Protein AF-A0A966VZ12-F1 (afdb_monomer)

Nearest PDB structures (foldseek):
  4jps-assembly1_B  TM=4.447E-01  e=2.639E+00  Homo sapiens
  4waf-assembly1_B  TM=4.448E-01  e=5.191E+00  Homo sapiens
  3vkg-assembly2_A  TM=2.294E-01  e=5.681E+00  Dictyostelium discoideum

Radius of gyration: 27.33 Å; Cα contacts (8 Å, |Δi|>4): 303; chains: 1; bounding box: 59×48×72 Å

Foldseek 3Di:
DALLQQQFPDPVLPVLVVQVVVLVVVLVVLVVLLVVLVVLQVVLPVVFPPLVVLLVVLLVLVVLLVVLVCLLPDPPRDPVSNVVSVVVNVVSVVVNVVSVVVLCVSCVVPVSNSVSSVSSVVSVVVSVVSVVSSVVSSVVSSVSSVLLVVLLVQLLVLLLVVLVVVVVVVDFLLVSLVVLLVVLLVLLLCLLVPCRHPNSVCSSVSSSSNSNSVN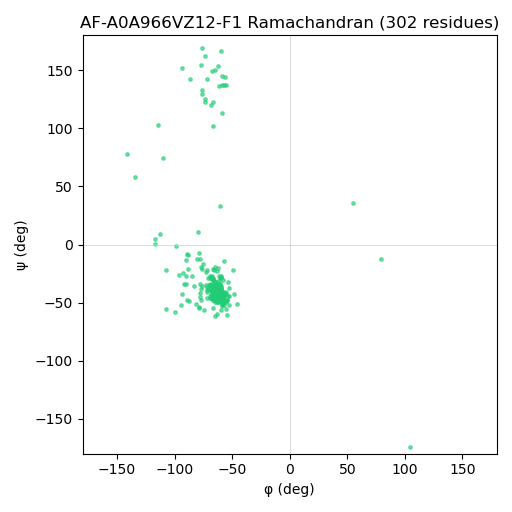NNVSSLVVQQQQPDDPVCSVVRSCCCCPVVVPVVVVVLVVCLQPPQLVVDDDDSSSSSSVSSSVSSSVVSVVCNVCSVVDDGGDDDDDD

Sequence (304 aa):
MTPLRVAPGLADMAEHRTALKPLQDEAKELNKQLDTVMVPFRAATAEVPGLLEVAANRAKIRIAQRGMRNGIENPATPEEKKAELKAQFAASTNKFAELDAALTKLTEAKPDAKKAVIEREKILKLIGDNRAKQEPFDLAIKARGNTVQLWQELGGLGGRIALAALLVVAISRGTLLRLFQVPGLLVIPVTYIWLFRDQPGLFQFGMAAAGFLTVAQFSYFGEYLPKIFPLHLRGTGGSFATNVGGRMIGTSAAFLTANIIAPQLPGNTFEQVALAAAITGTGVYAIGLGLSFLLPEPPAEEKH

Secondary structure (DSSP, 8-state):
--GGG---S-GGGHHHHHHHHHHHHHHHHHHHHHHHHHHHHHHHHHHSTTHHHHHHHHHHHHHHHHHHHHHHH-TTS-HHHHHHHHHHHHHHHHHHHHHHHHHHHHTTT-HHHHHHHHHHHHHHHHHHHHHHHHHHHHHHHHHHHHHHHHHHHHHHHHHHHHHHHHHHTT--HHHHHHHHHHHHHHHHHIIIIIITTT-TTTHHHHHHHHHHHHHHHHHHHHHHHHHHS-GGGHHHHHHHIIIIIIIIIHHHHHHIIIIIIGGGSSS-HHHHHHHHHHHHHHHHHHHHHHHTTSPPPPPPP---

Structure (mmCIF, N/CA/C/O backbone):
data_AF-A0A966VZ12-F1
#
_entry.id   AF-A0A966VZ12-F1
#
loop_
_atom_site.group_PDB
_atom_site.id
_atom_site.type_symbol
_atom_site.label_atom_id
_atom_site.label_alt_id
_atom_site.label_comp_id
_atom_site.label_asym_id
_atom_site.label_entity_id
_atom_site.label_seq_id
_atom_site.pdbx_PDB_ins_code
_atom_site.Cartn_x
_atom_site.Cartn_y
_atom_site.Cartn_z
_atom_site.occupancy
_atom_site.B_iso_or_equiv
_atom_site.auth_seq_id
_atom_site.auth_comp_id
_atom_site.auth_asym_id
_atom_site.auth_atom_id
_atom_site.pdbx_PDB_model_num
ATOM 1 N N . MET A 1 1 ? -1.959 -4.398 -3.198 1.00 34.00 1 MET A N 1
ATOM 2 C CA . MET A 1 1 ? -1.067 -4.333 -2.019 1.00 34.00 1 MET A CA 1
ATOM 3 C C . MET A 1 1 ? 0.138 -3.499 -2.408 1.00 34.00 1 MET A C 1
ATOM 5 O O . MET A 1 1 ? 0.672 -3.732 -3.482 1.00 34.00 1 MET A O 1
ATOM 9 N N . THR A 1 2 ? 0.505 -2.488 -1.622 1.00 30.00 2 THR A N 1
ATOM 10 C CA . THR A 1 2 ? 1.703 -1.681 -1.892 1.00 30.00 2 THR A CA 1
ATOM 11 C C . THR A 1 2 ? 2.970 -2.446 -1.476 1.00 30.00 2 THR A C 1
ATOM 13 O O . THR A 1 2 ? 2.891 -3.278 -0.565 1.00 30.00 2 THR A O 1
ATOM 16 N N . PRO A 1 3 ? 4.137 -2.150 -2.085 1.00 36.84 3 PRO A N 1
ATOM 17 C CA . PRO A 1 3 ? 5.444 -2.718 -1.711 1.00 36.84 3 PRO A CA 1
ATOM 18 C C . PRO A 1 3 ? 5.757 -2.645 -0.204 1.00 36.84 3 PRO A C 1
ATOM 20 O O . PRO A 1 3 ? 6.506 -3.458 0.325 1.00 36.84 3 PRO A O 1
ATOM 23 N N . LEU A 1 4 ? 5.094 -1.731 0.512 1.00 40.09 4 LEU A N 1
ATOM 24 C CA . LEU A 1 4 ? 5.180 -1.491 1.956 1.00 40.09 4 LEU A CA 1
ATOM 25 C C . LEU A 1 4 ? 4.872 -2.695 2.859 1.00 40.09 4 LEU A C 1
ATOM 27 O O . LEU A 1 4 ? 5.133 -2.627 4.058 1.00 40.09 4 LEU A O 1
ATOM 31 N N . ARG A 1 5 ? 4.274 -3.768 2.330 1.00 46.78 5 ARG A N 1
ATOM 32 C CA . ARG A 1 5 ? 3.947 -4.978 3.109 1.00 46.78 5 ARG A CA 1
ATOM 33 C C . ARG A 1 5 ? 4.672 -6.231 2.641 1.00 46.78 5 ARG A C 1
ATOM 35 O O . ARG A 1 5 ? 4.454 -7.288 3.215 1.00 46.78 5 ARG A O 1
ATOM 42 N N . VAL A 1 6 ? 5.514 -6.129 1.618 1.00 51.97 6 VAL A N 1
ATOM 43 C CA . VAL A 1 6 ? 6.249 -7.264 1.057 1.00 51.97 6 VAL A CA 1
ATOM 44 C C . VAL A 1 6 ? 7.717 -7.070 1.415 1.00 51.97 6 VAL A C 1
ATOM 46 O O . VAL A 1 6 ? 8.527 -6.641 0.600 1.00 51.97 6 VAL A O 1
ATOM 49 N N . ALA A 1 7 ? 8.055 -7.318 2.683 1.00 55.09 7 ALA A N 1
ATOM 50 C CA . ALA A 1 7 ? 9.455 -7.447 3.058 1.00 55.09 7 ALA A CA 1
ATOM 51 C C . ALA A 1 7 ? 9.953 -8.804 2.529 1.00 55.09 7 ALA A C 1
ATOM 53 O O . ALA A 1 7 ? 9.324 -9.827 2.831 1.00 55.09 7 ALA A O 1
ATOM 54 N N . PRO A 1 8 ? 11.037 -8.837 1.732 1.00 58.66 8 PRO A N 1
ATOM 55 C CA . PRO A 1 8 ? 11.633 -10.093 1.296 1.00 58.66 8 PRO A CA 1
ATOM 56 C C . PRO A 1 8 ? 12.093 -10.917 2.500 1.00 58.66 8 PRO A C 1
ATOM 58 O O . PRO A 1 8 ? 12.140 -10.417 3.626 1.00 58.66 8 PRO A O 1
ATOM 61 N N . GLY A 1 9 ? 12.403 -12.192 2.260 1.00 56.22 9 GLY A N 1
ATOM 62 C CA . GLY A 1 9 ? 12.751 -13.225 3.243 1.00 56.22 9 GLY A CA 1
ATOM 63 C C . GLY A 1 9 ? 13.986 -12.977 4.118 1.00 56.22 9 GLY A C 1
ATOM 64 O O . GLY A 1 9 ? 14.655 -13.935 4.472 1.00 56.22 9 GLY A O 1
ATOM 65 N N . LEU A 1 10 ? 14.303 -11.736 4.478 1.00 61.16 10 LEU A N 1
ATOM 66 C CA . LEU A 1 10 ? 15.466 -11.375 5.271 1.00 61.16 10 LEU A CA 1
ATOM 67 C C . LEU A 1 10 ? 15.418 -12.032 6.657 1.00 61.16 10 LEU A C 1
ATOM 69 O O . LEU A 1 10 ? 14.370 -12.062 7.318 1.00 61.16 10 LEU A O 1
ATOM 73 N N . ALA A 1 11 ? 16.567 -12.560 7.077 1.00 61.41 11 ALA A N 1
ATOM 74 C CA . ALA A 1 11 ? 16.731 -13.260 8.346 1.00 61.41 11 ALA A CA 1
ATOM 75 C C . ALA A 1 11 ? 16.471 -12.341 9.553 1.00 61.41 11 ALA A C 1
ATOM 77 O O . ALA A 1 11 ? 15.832 -12.763 10.511 1.00 61.41 11 ALA A O 1
ATOM 78 N N . ASP A 1 12 ? 16.860 -11.067 9.465 1.00 66.50 12 ASP A N 1
ATOM 79 C CA . ASP A 1 12 ? 16.636 -10.041 10.496 1.00 66.50 12 ASP A CA 1
ATOM 80 C C . ASP A 1 12 ? 15.148 -9.692 10.698 1.00 66.50 12 ASP A C 1
ATOM 82 O O . ASP A 1 12 ? 14.753 -9.220 11.758 1.00 66.50 12 ASP A O 1
ATOM 86 N N . MET A 1 13 ? 14.290 -9.972 9.712 1.00 73.31 13 MET A N 1
ATOM 87 C CA . MET A 1 13 ? 12.838 -9.764 9.798 1.00 73.31 13 MET A CA 1
ATOM 88 C C . MET A 1 13 ? 12.066 -11.048 10.140 1.00 73.31 13 MET A C 1
ATOM 90 O O . MET A 1 13 ? 10.833 -11.031 10.215 1.00 73.31 13 MET A O 1
ATOM 94 N N . ALA A 1 14 ? 12.742 -12.192 10.294 1.00 71.69 14 ALA A N 1
ATOM 95 C CA . ALA A 1 14 ? 12.090 -13.469 10.592 1.00 71.69 14 ALA A CA 1
ATOM 96 C C . ALA A 1 14 ? 11.429 -13.458 11.979 1.00 71.69 14 ALA A C 1
ATOM 98 O O . ALA A 1 14 ? 10.276 -13.867 12.108 1.00 71.69 14 ALA A O 1
ATOM 99 N N . GLU A 1 15 ? 12.103 -12.910 12.990 1.00 79.44 15 GLU A N 1
ATOM 100 C CA . GLU A 1 15 ? 11.581 -12.818 14.359 1.00 79.44 15 GLU A CA 1
ATOM 101 C C . GLU A 1 15 ? 10.328 -11.939 14.437 1.00 79.44 15 GLU A C 1
ATOM 103 O O . GLU A 1 15 ? 9.309 -12.353 14.993 1.00 79.44 15 GLU A O 1
ATOM 108 N N . HIS A 1 16 ? 10.350 -10.767 13.791 1.00 81.75 16 HIS A N 1
ATOM 109 C CA . HIS A 1 16 ? 9.189 -9.877 13.725 1.00 81.75 16 HIS A CA 1
ATOM 110 C C . HIS A 1 16 ? 7.988 -10.540 13.034 1.00 81.75 16 HIS A C 1
ATOM 112 O O . HIS A 1 16 ? 6.852 -10.396 13.489 1.00 81.75 16 HIS A O 1
ATOM 118 N N . ARG A 1 17 ? 8.218 -11.308 11.960 1.00 76.75 17 ARG A N 1
ATOM 119 C CA . ARG A 1 17 ? 7.157 -12.047 11.253 1.00 76.75 17 ARG A CA 1
ATOM 120 C C . ARG A 1 17 ? 6.577 -13.178 12.100 1.00 76.75 17 ARG A C 1
ATOM 122 O O . ARG A 1 17 ? 5.356 -13.325 12.151 1.00 76.75 17 ARG A O 1
ATOM 129 N N . THR A 1 18 ? 7.430 -13.933 12.788 1.00 81.19 18 THR A N 1
ATOM 130 C CA . THR A 1 18 ? 7.009 -15.002 13.703 1.00 81.19 18 THR A CA 1
ATOM 131 C C . THR A 1 18 ? 6.188 -14.445 14.863 1.00 81.19 18 THR A C 1
ATOM 133 O O . THR A 1 18 ? 5.147 -15.009 15.191 1.00 81.19 18 THR A O 1
ATOM 136 N N . ALA A 1 19 ? 6.584 -13.299 15.425 1.00 85.50 19 ALA A N 1
ATOM 137 C CA . ALA A 1 19 ? 5.838 -12.629 16.489 1.00 85.50 19 ALA A CA 1
ATOM 138 C C . ALA A 1 19 ? 4.494 -12.041 16.012 1.00 85.50 19 ALA A C 1
ATOM 140 O O . ALA A 1 19 ? 3.510 -12.051 16.753 1.00 85.50 19 ALA A O 1
ATOM 141 N N . LEU A 1 20 ? 4.416 -11.566 14.763 1.00 86.06 20 LEU A N 1
ATOM 142 C CA . LEU A 1 20 ? 3.180 -11.029 14.180 1.00 86.06 20 LEU A CA 1
ATOM 143 C C . LEU A 1 20 ? 2.138 -12.093 13.871 1.00 86.06 20 LEU A C 1
ATOM 145 O O . LEU A 1 20 ? 0.944 -11.830 14.008 1.00 86.06 20 LEU A O 1
ATOM 149 N N . LYS A 1 21 ? 2.564 -13.273 13.420 1.00 85.12 21 LYS A N 1
ATOM 150 C CA . LYS A 1 21 ? 1.661 -14.315 12.929 1.00 85.12 21 LYS A CA 1
ATOM 151 C C . LYS A 1 21 ? 0.527 -14.678 13.910 1.00 85.12 21 LYS A C 1
ATOM 153 O O . LYS A 1 21 ? -0.629 -14.584 13.490 1.00 85.12 21 LYS A O 1
ATOM 158 N N . PRO A 1 22 ? 0.785 -15.008 15.193 1.00 91.38 22 PRO A N 1
ATOM 159 C CA . PRO A 1 22 ? -0.288 -15.315 16.139 1.00 91.38 22 PRO A CA 1
ATOM 160 C C . PRO A 1 22 ? -1.202 -14.110 16.398 1.00 91.38 22 PRO A C 1
ATOM 162 O O . PRO A 1 22 ? -2.413 -14.278 16.513 1.00 91.38 22 PRO A O 1
ATOM 165 N N . LEU A 1 23 ? -0.660 -12.887 16.414 1.00 91.94 23 LEU A N 1
ATOM 166 C CA . LEU A 1 23 ? -1.452 -11.668 16.597 1.00 91.94 23 LEU A CA 1
ATOM 167 C C . LEU A 1 23 ? -2.373 -11.396 15.401 1.00 91.94 23 LEU A C 1
ATOM 169 O O . LEU A 1 23 ? -3.501 -10.943 15.586 1.00 91.94 23 LEU A O 1
ATOM 173 N N . GLN A 1 24 ? -1.918 -11.678 14.179 1.00 87.88 24 GLN A N 1
ATOM 174 C CA . GLN A 1 24 ? -2.732 -11.559 12.968 1.00 87.88 24 GLN A CA 1
ATOM 175 C C . GLN A 1 24 ? -3.848 -12.604 12.925 1.00 87.88 24 GLN A C 1
ATOM 177 O O . GLN A 1 24 ? -4.955 -12.296 12.483 1.00 87.88 24 GLN A O 1
ATOM 182 N N . ASP A 1 25 ? -3.576 -13.827 13.377 1.00 89.94 25 ASP A N 1
ATOM 183 C CA . ASP A 1 25 ? -4.587 -14.881 13.442 1.00 89.94 25 ASP A CA 1
ATOM 184 C C . ASP A 1 25 ? -5.617 -14.593 14.553 1.00 89.94 25 ASP A C 1
ATOM 186 O O . ASP A 1 25 ? -6.817 -14.712 14.305 1.00 89.94 25 ASP A O 1
ATOM 190 N N . GLU A 1 26 ? -5.186 -14.065 15.706 1.00 93.31 26 GLU A N 1
ATOM 191 C CA . GLU A 1 26 ? -6.084 -13.513 16.734 1.00 93.31 26 GLU A CA 1
ATOM 192 C C . GLU A 1 26 ? -6.948 -12.374 16.162 1.00 93.31 26 GLU A C 1
ATOM 194 O O . GLU A 1 26 ? -8.161 -12.362 16.353 1.00 93.31 26 GLU A O 1
ATOM 199 N N . ALA A 1 27 ? -6.368 -11.447 15.390 1.00 92.00 27 ALA A N 1
ATOM 200 C CA . ALA A 1 27 ? -7.128 -10.367 14.758 1.00 92.00 27 ALA A CA 1
ATOM 201 C C . ALA A 1 27 ? -8.189 -10.888 13.778 1.00 92.00 27 ALA A C 1
ATOM 203 O O . ALA A 1 27 ? -9.291 -10.341 13.716 1.00 92.00 27 ALA A O 1
ATOM 204 N N . LYS A 1 28 ? -7.887 -11.935 12.999 1.00 92.75 28 LYS A N 1
ATOM 205 C CA . LYS A 1 28 ? -8.871 -12.569 12.106 1.00 92.75 28 LYS A CA 1
ATOM 206 C C . LYS A 1 28 ? -10.029 -13.163 12.895 1.00 92.75 28 LYS A C 1
ATOM 208 O O . LYS A 1 28 ? -11.176 -12.981 12.501 1.00 92.75 28 LYS A O 1
ATOM 213 N N . GLU A 1 29 ? -9.735 -13.836 14.000 1.00 95.69 29 GLU A N 1
ATOM 214 C CA . GLU A 1 29 ? -10.765 -14.423 14.851 1.00 95.69 29 GLU A CA 1
ATOM 215 C C . GLU A 1 29 ? -11.624 -13.347 15.527 1.00 95.69 29 GLU A C 1
ATOM 217 O O . GLU A 1 29 ? -12.850 -13.407 15.477 1.00 95.69 29 GLU A O 1
ATOM 222 N N . LEU A 1 30 ? -11.005 -12.283 16.042 1.00 95.56 30 LEU A N 1
ATOM 223 C CA . LEU A 1 30 ? -11.724 -11.136 16.597 1.00 95.56 30 LEU A CA 1
ATOM 224 C C . LEU A 1 30 ? -12.622 -10.441 15.561 1.00 95.56 30 LEU A C 1
ATOM 226 O O . LEU A 1 30 ? -13.703 -9.977 15.916 1.00 95.56 30 LEU A O 1
ATOM 230 N N . ASN A 1 31 ? -12.219 -10.384 14.287 1.00 94.62 31 ASN A N 1
ATOM 231 C CA . ASN A 1 31 ? -13.076 -9.858 13.219 1.00 94.62 31 ASN A CA 1
ATOM 232 C C . ASN A 1 31 ? -14.297 -10.758 12.962 1.00 94.62 31 ASN A C 1
ATOM 234 O O . ASN A 1 31 ? -15.401 -10.241 12.838 1.00 94.62 31 ASN A O 1
ATOM 238 N N . LYS A 1 32 ? -14.148 -12.090 12.976 1.00 96.25 32 LYS A N 1
ATOM 239 C CA . LYS A 1 32 ? -15.301 -13.009 12.880 1.00 96.25 32 LYS A CA 1
ATOM 240 C C . LYS A 1 32 ? -16.253 -12.873 14.071 1.00 96.25 32 LYS A C 1
ATOM 242 O O . LYS A 1 32 ? -17.476 -12.904 13.917 1.00 96.25 32 LYS A O 1
ATOM 247 N N . GLN A 1 33 ? -15.697 -12.699 15.269 1.00 96.12 33 GLN A N 1
ATOM 248 C CA . GLN A 1 33 ? -16.488 -12.420 16.467 1.00 96.12 33 GLN A CA 1
ATOM 249 C C . GLN A 1 33 ? -17.214 -11.080 16.339 1.00 96.12 33 GLN A C 1
ATOM 251 O O . GLN A 1 33 ? -18.386 -10.990 16.702 1.00 96.12 33 GLN A O 1
ATOM 256 N N . LEU A 1 34 ? -16.555 -10.061 15.773 1.00 96.50 34 LEU A N 1
ATOM 257 C CA . LEU A 1 34 ? -17.171 -8.766 15.497 1.00 96.50 34 LEU A CA 1
ATOM 258 C C . LEU A 1 34 ? -18.362 -8.919 14.547 1.00 96.50 34 LEU A C 1
ATOM 260 O O . LEU A 1 34 ? -19.433 -8.405 14.852 1.00 96.50 34 LEU A O 1
ATOM 264 N N . ASP A 1 35 ? -18.208 -9.652 13.446 1.00 95.44 35 ASP A N 1
ATOM 265 C CA . ASP A 1 35 ? -19.296 -9.892 12.492 1.00 95.44 35 ASP A CA 1
ATOM 266 C C . ASP A 1 35 ? -20.505 -10.555 13.168 1.00 95.44 35 ASP A C 1
ATOM 268 O O . ASP A 1 35 ? -21.644 -10.129 12.961 1.00 95.44 35 ASP A O 1
ATOM 272 N N . THR A 1 36 ? -20.255 -11.521 14.057 1.00 96.19 36 THR A N 1
ATOM 273 C CA . THR A 1 36 ? -21.302 -12.185 14.848 1.00 96.19 36 THR A CA 1
ATOM 274 C C . THR A 1 36 ? -22.043 -11.205 15.765 1.00 96.19 36 THR A C 1
ATOM 276 O O . THR A 1 36 ? -23.271 -11.163 15.746 1.00 96.19 36 THR A O 1
ATOM 279 N N . VAL A 1 37 ? -21.333 -10.374 16.541 1.00 96.25 37 VAL A N 1
ATOM 280 C CA . VAL A 1 37 ? -21.969 -9.422 17.483 1.00 96.25 37 VAL A CA 1
ATOM 281 C C . VAL A 1 37 ? -22.579 -8.200 16.788 1.00 96.25 37 VAL A C 1
ATOM 283 O O . VAL A 1 37 ? -23.415 -7.502 17.366 1.00 96.25 37 VAL A O 1
ATOM 286 N N . MET A 1 38 ? -22.207 -7.929 15.535 1.00 96.38 38 MET A N 1
ATOM 287 C CA . MET A 1 38 ? -22.792 -6.839 14.754 1.00 96.38 38 MET A CA 1
ATOM 288 C C . MET A 1 38 ? -24.253 -7.103 14.374 1.00 96.38 38 MET A C 1
ATOM 290 O O . MET A 1 38 ? -25.002 -6.138 14.215 1.00 96.38 38 MET A O 1
ATOM 294 N N . VAL A 1 39 ? -24.681 -8.364 14.262 1.00 96.31 39 VAL A N 1
ATOM 295 C CA . VAL A 1 39 ? -26.082 -8.729 13.983 1.00 96.31 39 VAL A CA 1
ATOM 296 C C . VAL A 1 39 ? -27.025 -8.282 15.114 1.00 96.31 39 VAL A C 1
ATOM 298 O O . VAL A 1 39 ? -27.892 -7.444 14.844 1.00 96.31 39 VAL A O 1
ATOM 301 N N . PRO A 1 40 ? -26.858 -8.731 16.378 1.00 96.06 40 PRO A N 1
ATOM 302 C CA . PRO A 1 40 ? -27.710 -8.281 17.477 1.00 96.06 40 PRO A CA 1
ATOM 303 C C . PRO A 1 40 ? -27.540 -6.787 17.768 1.00 96.06 40 PRO A C 1
ATOM 305 O O . PRO A 1 40 ? -28.512 -6.127 18.118 1.00 96.06 40 PRO A O 1
ATOM 308 N N . PHE A 1 41 ? -26.346 -6.212 17.566 1.00 97.00 41 PHE A N 1
ATOM 309 C CA . PHE A 1 41 ? -26.149 -4.766 17.701 1.00 97.00 41 PHE A CA 1
ATOM 310 C C . PHE A 1 41 ? -27.010 -3.972 16.712 1.00 97.00 41 PHE A C 1
ATOM 312 O O . PHE A 1 41 ? -27.687 -3.030 17.117 1.00 97.00 41 PHE A O 1
ATOM 319 N N . ARG A 1 42 ? -27.016 -4.352 15.426 1.00 96.44 42 ARG A N 1
ATOM 320 C CA . ARG A 1 42 ? -27.834 -3.679 14.404 1.00 96.44 42 ARG A CA 1
ATOM 321 C C . ARG A 1 42 ? -29.322 -3.779 14.732 1.00 96.44 42 ARG A C 1
ATOM 323 O O . ARG A 1 42 ? -30.002 -2.757 14.671 1.00 96.44 42 ARG A O 1
ATOM 330 N N . ALA A 1 43 ? -29.791 -4.961 15.139 1.00 95.81 43 ALA A N 1
ATOM 331 C CA . ALA A 1 43 ? -31.171 -5.163 15.582 1.00 95.81 43 ALA A CA 1
ATOM 332 C C . ALA A 1 43 ? -31.516 -4.257 16.778 1.00 95.81 43 ALA A C 1
ATOM 334 O O . ALA A 1 43 ? -32.448 -3.459 16.699 1.00 95.81 43 ALA A O 1
ATOM 335 N N . ALA A 1 44 ? -30.690 -4.270 17.828 1.00 95.50 44 ALA A N 1
ATOM 336 C CA . ALA A 1 44 ? -30.870 -3.421 19.005 1.00 95.50 44 ALA A CA 1
ATOM 337 C C . ALA A 1 44 ? -30.937 -1.927 18.647 1.00 95.50 44 ALA A C 1
ATOM 339 O O . ALA A 1 44 ? -31.792 -1.203 19.154 1.00 95.50 44 ALA A O 1
ATOM 340 N N . THR A 1 45 ? -30.064 -1.455 17.750 1.00 95.44 45 THR A N 1
ATOM 341 C CA . THR A 1 45 ? -30.049 -0.044 17.332 1.00 95.44 45 THR A CA 1
ATOM 342 C C . THR A 1 45 ? -31.210 0.359 16.427 1.00 95.44 45 THR A C 1
ATOM 344 O O . THR A 1 45 ? -31.540 1.540 16.383 1.00 95.44 45 THR A O 1
ATOM 347 N N . ALA A 1 46 ? -31.823 -0.590 15.715 1.00 95.19 46 ALA A N 1
ATOM 348 C CA . ALA A 1 46 ? -33.030 -0.342 14.932 1.00 95.19 46 ALA A CA 1
ATOM 349 C C . ALA A 1 46 ? -34.277 -0.283 15.828 1.00 95.19 46 ALA A C 1
ATOM 351 O O . ALA A 1 46 ? -35.200 0.481 15.564 1.00 95.19 46 ALA A O 1
ATOM 352 N N . GLU A 1 47 ? -34.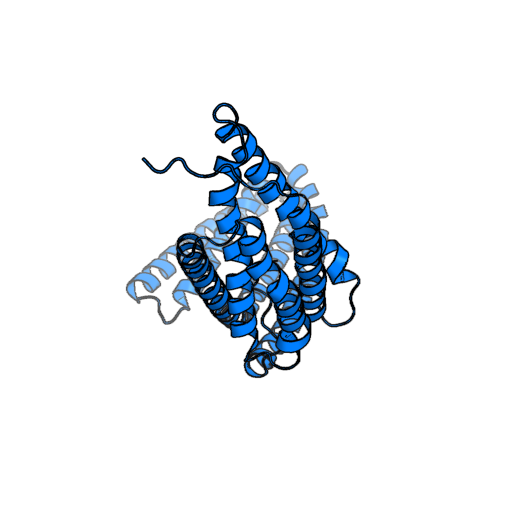291 -1.074 16.901 1.00 94.12 47 GLU A N 1
ATOM 353 C CA . GLU A 1 47 ? -35.427 -1.184 17.814 1.00 94.12 47 GLU A CA 1
ATOM 354 C C . GLU A 1 47 ? -35.474 -0.117 18.912 1.00 94.12 47 GLU A C 1
ATOM 356 O O . GLU A 1 47 ? -36.554 0.159 19.436 1.00 94.12 47 GLU A O 1
ATOM 361 N N . VAL A 1 48 ? -34.325 0.436 19.311 1.00 95.31 48 VAL A N 1
ATOM 362 C CA . VAL A 1 48 ? -34.219 1.418 20.399 1.00 95.31 48 VAL A CA 1
ATOM 363 C C . VAL A 1 48 ? -33.768 2.769 19.831 1.00 95.31 48 VAL A C 1
ATOM 365 O O . VAL A 1 48 ? -32.577 2.952 19.547 1.00 95.31 48 VAL A O 1
ATOM 368 N N . PRO A 1 49 ? -34.686 3.743 19.679 1.00 94.88 49 PRO A N 1
ATOM 369 C CA . PRO A 1 49 ? -34.345 5.086 19.222 1.00 94.88 49 PRO A CA 1
ATOM 370 C C . PRO A 1 49 ? -33.257 5.732 20.092 1.00 94.88 49 PRO A C 1
ATOM 372 O O . PRO A 1 49 ? -33.272 5.625 21.315 1.00 94.88 49 PRO A O 1
ATOM 375 N N . GLY A 1 50 ? -32.285 6.395 19.460 1.00 94.38 50 GLY A N 1
ATOM 376 C CA . GLY A 1 50 ? -31.163 7.052 20.148 1.00 94.38 50 GLY A CA 1
ATOM 377 C C . GLY A 1 50 ? -30.030 6.118 20.604 1.00 94.38 50 GLY A C 1
ATOM 378 O O . GLY A 1 50 ? -28.934 6.596 20.901 1.00 94.38 50 GLY A O 1
ATOM 379 N N . LEU A 1 51 ? -30.218 4.790 20.588 1.00 96.06 51 LEU A N 1
ATOM 380 C CA . LEU A 1 51 ? -29.186 3.841 21.030 1.00 96.06 51 LEU A CA 1
ATOM 381 C C . LEU A 1 51 ? -27.924 3.896 20.161 1.00 96.06 51 LEU A C 1
ATOM 383 O O . LEU A 1 51 ? -26.809 3.821 20.680 1.00 96.06 51 LEU A O 1
ATOM 387 N N . LEU A 1 52 ? -28.089 4.061 18.844 1.00 95.88 52 LEU A N 1
ATOM 388 C CA . LEU A 1 52 ? -26.967 4.183 17.911 1.00 95.88 52 LEU A CA 1
ATOM 389 C C . LEU A 1 52 ? -26.087 5.397 18.232 1.00 95.88 52 LEU A C 1
ATOM 391 O O . LEU A 1 52 ? -24.862 5.292 18.193 1.00 95.88 52 LEU A O 1
ATOM 395 N N . GLU A 1 53 ? -26.703 6.529 18.570 1.00 96.56 53 GLU A N 1
ATOM 396 C CA . GLU A 1 53 ? -25.994 7.765 18.895 1.00 96.56 53 GLU A CA 1
ATOM 397 C C . GLU A 1 53 ? -25.211 7.625 20.203 1.00 96.56 53 GLU A C 1
ATOM 399 O O . GLU A 1 53 ? -24.015 7.927 20.245 1.00 96.56 53 GLU A O 1
ATOM 404 N N . VAL A 1 54 ? -25.842 7.076 21.248 1.00 96.69 54 VAL A N 1
ATOM 405 C CA . VAL A 1 54 ? -25.167 6.802 22.524 1.00 96.69 54 VAL A CA 1
ATOM 406 C C . VAL A 1 54 ? -24.003 5.830 22.323 1.00 96.69 54 VAL A C 1
ATOM 408 O O . VAL A 1 54 ? -22.888 6.111 22.765 1.00 96.69 54 VAL A O 1
ATOM 411 N N . ALA A 1 55 ? -24.206 4.730 21.593 1.00 96.06 55 ALA A N 1
ATOM 412 C CA . ALA A 1 55 ? -23.145 3.769 21.291 1.00 96.06 55 ALA A CA 1
ATOM 413 C C . ALA A 1 55 ? -21.996 4.393 20.472 1.00 96.06 55 ALA A C 1
ATOM 415 O O . ALA A 1 55 ? -20.821 4.114 20.727 1.00 96.06 55 ALA A O 1
ATOM 416 N N . ALA A 1 56 ? -22.303 5.261 19.503 1.00 95.56 56 ALA A N 1
ATOM 417 C CA . ALA A 1 56 ? -21.298 5.967 18.713 1.00 95.56 56 ALA A CA 1
ATOM 418 C C . ALA A 1 56 ? -20.487 6.956 19.566 1.00 95.56 56 ALA A C 1
ATOM 420 O O . ALA A 1 56 ? -19.257 6.985 19.471 1.00 95.56 56 ALA A O 1
ATOM 421 N N . ASN A 1 57 ? -21.142 7.731 20.432 1.00 96.62 57 ASN A N 1
ATOM 422 C CA . ASN A 1 57 ? -20.474 8.681 21.322 1.00 96.62 57 ASN A CA 1
ATOM 423 C C . ASN A 1 57 ? -19.587 7.967 22.352 1.00 96.62 57 ASN A C 1
ATOM 425 O O . ASN A 1 57 ? -18.448 8.384 22.576 1.00 96.62 57 ASN A O 1
ATOM 429 N N . ARG A 1 58 ? -20.035 6.827 22.889 1.00 96.88 58 ARG A N 1
ATOM 430 C CA . ARG A 1 58 ? -19.215 5.972 23.762 1.00 96.88 58 ARG A CA 1
ATOM 431 C C . ARG A 1 58 ? -17.970 5.457 23.050 1.00 96.88 58 ARG A C 1
ATOM 433 O O . ARG A 1 58 ? -16.872 5.527 23.604 1.00 96.88 58 ARG A O 1
ATOM 440 N N . ALA A 1 59 ? -18.116 4.994 21.807 1.00 94.19 59 ALA A N 1
ATOM 441 C CA . ALA A 1 59 ? -16.988 4.546 20.998 1.00 94.19 59 ALA A CA 1
ATOM 442 C C . ALA A 1 59 ? -15.969 5.675 20.758 1.00 94.19 59 ALA A C 1
ATOM 444 O O . ALA A 1 59 ? -14.769 5.451 20.927 1.00 94.19 59 ALA A O 1
ATOM 445 N N . LYS A 1 60 ? -16.428 6.896 20.440 1.00 95.06 60 LYS A N 1
ATOM 446 C CA . LYS A 1 60 ? -15.553 8.073 20.279 1.00 95.06 60 LYS A CA 1
ATOM 447 C C . LYS A 1 60 ? -14.753 8.364 21.550 1.00 95.06 60 LYS A C 1
ATOM 449 O O . LYS A 1 60 ? -13.538 8.534 21.465 1.00 95.06 60 LYS A O 1
ATOM 454 N N . ILE A 1 61 ? -15.404 8.367 22.718 1.00 95.62 61 ILE A N 1
ATOM 455 C CA . ILE A 1 61 ? -14.716 8.608 23.995 1.00 95.62 61 ILE A CA 1
ATOM 456 C C . ILE A 1 61 ? -13.681 7.520 24.274 1.00 95.62 61 ILE A C 1
ATOM 458 O O . ILE A 1 61 ? -12.553 7.848 24.624 1.00 95.62 61 ILE A O 1
ATOM 462 N N . ARG A 1 62 ? -14.004 6.239 24.062 1.00 93.50 62 ARG A N 1
ATOM 463 C CA . ARG A 1 62 ? -13.034 5.152 24.282 1.00 93.50 62 ARG A CA 1
ATOM 464 C C . ARG A 1 62 ? -11.819 5.239 23.361 1.00 93.50 62 ARG A C 1
ATOM 466 O O . ARG A 1 62 ? -10.703 4.968 23.801 1.00 93.50 62 ARG A O 1
ATOM 473 N N . ILE A 1 63 ? -12.012 5.630 22.100 1.00 91.62 63 ILE A N 1
ATOM 474 C CA . ILE A 1 63 ? -10.901 5.863 21.166 1.00 91.62 63 ILE A CA 1
ATOM 475 C C . ILE A 1 63 ? -10.035 7.031 21.655 1.00 91.62 63 ILE A C 1
ATOM 477 O O . ILE A 1 63 ? -8.811 6.901 21.695 1.00 91.62 63 ILE A O 1
ATOM 481 N N . ALA A 1 64 ? -10.655 8.135 22.080 1.00 93.75 64 ALA A N 1
ATOM 482 C CA . ALA A 1 64 ? -9.947 9.296 22.614 1.00 93.75 64 ALA A CA 1
ATOM 483 C C . ALA A 1 64 ? -9.160 8.952 23.891 1.00 93.75 64 ALA A C 1
ATOM 485 O O . ALA A 1 64 ? -7.966 9.225 23.962 1.00 93.75 64 ALA A O 1
ATOM 486 N N . GLN A 1 65 ? -9.788 8.259 24.846 1.00 93.75 65 GLN A N 1
ATOM 487 C CA . GLN A 1 65 ? -9.159 7.765 26.075 1.00 93.75 65 GLN A CA 1
ATOM 488 C C . GLN A 1 65 ? -7.939 6.898 25.785 1.00 93.75 65 GLN A C 1
ATOM 490 O O . GLN A 1 65 ? -6.902 7.041 26.428 1.00 93.75 65 GLN A O 1
ATOM 495 N N . ARG A 1 66 ? -8.040 6.009 24.794 1.00 90.69 66 ARG A N 1
ATOM 496 C CA . ARG A 1 66 ? -6.913 5.181 24.377 1.00 90.69 66 ARG A CA 1
ATOM 497 C C . ARG A 1 66 ? -5.775 6.014 23.791 1.00 90.69 66 ARG A C 1
ATOM 499 O O . ARG A 1 66 ? -4.625 5.784 24.146 1.00 90.69 66 ARG A O 1
ATOM 506 N N . GLY A 1 67 ? -6.084 6.978 22.923 1.00 90.69 67 GLY A N 1
ATOM 507 C CA . GLY A 1 67 ? -5.086 7.898 22.372 1.00 90.69 67 GLY A CA 1
ATOM 508 C C . GLY A 1 67 ? -4.379 8.709 23.461 1.00 90.69 67 GLY A C 1
ATOM 509 O O . GLY A 1 67 ? -3.154 8.798 23.461 1.00 90.69 67 GLY A O 1
ATOM 510 N N . MET A 1 68 ? -5.140 9.221 24.433 1.00 94.19 68 MET A N 1
ATOM 511 C CA . MET A 1 68 ? -4.602 9.922 25.601 1.00 94.19 68 MET A CA 1
ATOM 512 C C . MET A 1 68 ? -3.690 9.012 26.423 1.00 94.19 68 MET A C 1
ATOM 514 O O . MET A 1 68 ? -2.566 9.400 26.721 1.00 94.19 68 MET A O 1
ATOM 518 N N . ARG A 1 69 ? -4.129 7.782 26.731 1.00 91.81 69 ARG A N 1
ATOM 519 C CA . ARG A 1 69 ? -3.326 6.802 27.474 1.00 91.81 69 ARG A CA 1
ATOM 520 C C . ARG A 1 69 ? -2.005 6.504 26.769 1.00 91.81 69 ARG A C 1
ATOM 522 O O . ARG A 1 69 ? -0.959 6.607 27.395 1.00 91.81 69 ARG A O 1
ATOM 529 N N . ASN A 1 70 ? -2.044 6.232 25.466 1.00 89.56 70 ASN A N 1
ATOM 530 C CA . ASN A 1 70 ? -0.836 6.001 24.675 1.00 89.56 70 ASN A CA 1
ATOM 531 C C . ASN A 1 70 ? 0.115 7.212 24.722 1.00 89.56 70 ASN A C 1
ATOM 533 O O . ASN A 1 70 ? 1.325 7.043 24.822 1.00 89.56 70 ASN A O 1
ATOM 537 N N . GLY A 1 71 ? -0.417 8.437 24.666 1.00 90.44 71 GLY A N 1
ATOM 538 C CA . GLY A 1 71 ? 0.386 9.655 24.787 1.00 90.44 71 GLY A CA 1
ATOM 539 C C . GLY A 1 71 ? 1.001 9.843 26.178 1.00 90.44 71 GLY A C 1
ATOM 540 O O . GLY A 1 71 ? 2.138 10.297 26.275 1.00 90.44 71 GLY A O 1
ATOM 541 N N . ILE A 1 72 ? 0.287 9.456 27.240 1.00 92.75 72 ILE A N 1
ATOM 542 C CA . ILE A 1 72 ? 0.775 9.491 28.628 1.00 92.75 72 ILE A CA 1
ATOM 543 C C . ILE A 1 72 ? 1.890 8.458 28.844 1.00 92.75 72 ILE A C 1
ATOM 545 O O . ILE A 1 72 ? 2.893 8.769 29.483 1.00 92.75 72 ILE A O 1
ATOM 549 N N . GLU A 1 73 ? 1.712 7.246 28.314 1.00 89.69 73 GLU A N 1
ATOM 550 C CA . GLU A 1 73 ? 2.649 6.124 28.450 1.00 89.69 73 GLU A CA 1
ATOM 551 C C . GLU A 1 73 ? 3.889 6.271 27.554 1.00 89.69 73 GLU A C 1
ATOM 553 O O . GLU A 1 73 ? 4.924 5.672 27.840 1.00 89.69 73 GLU A O 1
ATOM 558 N N . ASN A 1 74 ? 3.818 7.074 26.487 1.00 88.31 74 ASN A N 1
ATOM 559 C CA . ASN A 1 74 ? 4.940 7.287 25.578 1.00 88.31 74 ASN A CA 1
ATOM 560 C C . ASN A 1 74 ? 6.085 8.069 26.269 1.00 88.31 74 ASN A C 1
ATOM 562 O O . ASN A 1 74 ? 5.890 9.232 26.649 1.00 88.31 74 ASN A O 1
ATOM 566 N N . PRO A 1 75 ? 7.301 7.490 26.372 1.00 88.12 75 PRO A N 1
ATOM 567 C CA . PRO A 1 75 ? 8.453 8.147 26.991 1.00 88.12 75 PRO A CA 1
ATOM 568 C C . PRO A 1 75 ? 8.868 9.452 26.305 1.00 88.12 75 PRO A C 1
ATOM 570 O O . PRO A 1 75 ? 9.381 10.345 26.971 1.00 88.12 75 PRO A O 1
ATOM 573 N N . ALA A 1 76 ? 8.625 9.583 24.997 1.00 92.19 76 ALA A N 1
ATOM 574 C CA . ALA A 1 76 ? 8.995 10.762 24.213 1.00 92.19 76 ALA A CA 1
ATOM 575 C C . ALA A 1 76 ? 8.030 11.952 24.382 1.00 92.19 76 ALA A C 1
ATOM 577 O O . ALA A 1 76 ? 8.295 13.036 23.861 1.00 92.19 76 ALA A O 1
ATOM 578 N N . THR A 1 77 ? 6.897 11.779 25.070 1.00 92.44 77 THR A N 1
ATOM 579 C CA . THR A 1 77 ? 5.947 12.873 25.300 1.00 92.44 77 THR A CA 1
ATOM 580 C C . THR A 1 77 ? 6.475 13.821 26.390 1.00 92.44 77 THR A C 1
ATOM 582 O O . THR A 1 77 ? 6.809 13.345 27.476 1.00 92.44 77 THR A O 1
ATOM 585 N N . PRO A 1 78 ? 6.506 15.151 26.164 1.00 95.75 78 PRO A N 1
ATOM 586 C CA . PRO A 1 78 ? 6.883 16.125 27.194 1.00 95.75 78 PRO A CA 1
ATOM 587 C C . PRO A 1 78 ? 5.981 16.060 28.436 1.00 95.75 78 PRO A C 1
ATOM 589 O O . PRO A 1 78 ? 4.775 15.842 28.307 1.00 95.75 78 PRO A O 1
ATOM 592 N N . GLU A 1 79 ? 6.532 16.299 29.631 1.00 93.31 79 GLU A N 1
ATOM 593 C CA . GLU A 1 79 ? 5.788 16.187 30.902 1.00 93.31 79 GLU A CA 1
ATOM 594 C C . GLU A 1 79 ? 4.580 17.132 30.990 1.00 93.31 79 GLU A C 1
ATOM 596 O O . GLU A 1 79 ? 3.509 16.717 31.433 1.00 93.31 79 GLU A O 1
ATOM 601 N N . GLU A 1 80 ? 4.697 18.361 30.482 1.00 93.19 80 GLU A N 1
ATOM 602 C CA . GLU A 1 80 ? 3.577 19.313 30.403 1.00 93.19 80 GLU A CA 1
ATOM 603 C C . GLU A 1 80 ? 2.409 18.741 29.588 1.00 93.19 80 GLU A C 1
ATOM 605 O O . GLU A 1 80 ? 1.251 18.767 30.011 1.00 93.19 80 GLU A O 1
ATOM 610 N N . LYS A 1 81 ? 2.725 18.115 28.450 1.00 94.56 81 LYS A N 1
ATOM 611 C CA . LYS A 1 81 ? 1.737 17.464 27.588 1.00 94.56 81 LYS A CA 1
ATOM 612 C C . LYS A 1 81 ? 1.161 16.206 28.238 1.00 94.56 81 LYS A C 1
ATOM 614 O O . LYS A 1 81 ? -0.025 15.928 28.082 1.00 94.56 81 LYS A O 1
ATOM 619 N N . LYS A 1 82 ? 1.951 15.447 29.006 1.00 94.31 82 LYS A N 1
ATOM 620 C CA . LYS A 1 82 ? 1.429 14.320 29.800 1.00 94.31 82 LYS A CA 1
ATOM 621 C C . LYS A 1 82 ? 0.452 14.799 30.875 1.00 94.31 82 LYS A C 1
ATOM 623 O O . LYS A 1 82 ? -0.566 14.141 31.084 1.00 94.31 82 LYS A O 1
ATOM 628 N N . ALA A 1 83 ? 0.734 15.917 31.545 1.00 94.69 83 ALA A N 1
ATOM 629 C CA . ALA A 1 83 ? -0.167 16.508 32.534 1.00 94.69 83 ALA A CA 1
ATOM 630 C C . ALA A 1 83 ? -1.497 16.940 31.893 1.00 94.69 83 ALA A C 1
ATOM 632 O O . ALA A 1 83 ? -2.563 16.589 32.402 1.00 94.69 83 ALA A O 1
ATOM 633 N N . GLU A 1 84 ? -1.440 17.597 30.731 1.00 95.19 84 GLU A N 1
ATOM 634 C CA . GLU A 1 84 ? -2.625 17.959 29.948 1.00 95.19 84 GLU A CA 1
ATOM 635 C C . GLU A 1 84 ? -3.452 16.720 29.559 1.00 95.19 84 GLU A C 1
ATOM 637 O O . GLU A 1 84 ? -4.658 16.666 29.806 1.00 95.19 84 GLU A O 1
ATOM 642 N N . LEU A 1 85 ? -2.807 15.679 29.019 1.00 96.00 85 LEU A N 1
ATOM 643 C CA . LEU A 1 85 ? -3.481 14.437 28.633 1.00 96.00 85 LEU A CA 1
ATOM 644 C C . LEU A 1 85 ? -4.127 13.726 29.828 1.00 96.00 85 LEU A C 1
ATOM 646 O O . LEU A 1 85 ? -5.226 13.191 29.687 1.00 96.00 85 LEU A O 1
ATOM 650 N N . LYS A 1 86 ? -3.491 13.732 31.008 1.00 95.31 86 LYS A N 1
ATOM 651 C CA . LYS A 1 86 ? -4.076 13.182 32.245 1.00 95.31 86 LYS A CA 1
ATOM 652 C C . LYS A 1 86 ? -5.338 13.947 32.654 1.00 95.31 86 LYS A C 1
ATOM 654 O O . LYS A 1 86 ? -6.338 13.317 32.997 1.00 95.31 86 LYS A O 1
ATOM 659 N N . ALA A 1 87 ? -5.319 15.279 32.573 1.00 94.50 87 ALA A N 1
ATOM 660 C CA . ALA A 1 87 ? -6.486 16.108 32.869 1.00 94.50 87 ALA A CA 1
ATOM 661 C C . ALA A 1 87 ? -7.635 15.857 31.873 1.00 94.50 87 ALA A C 1
ATOM 663 O O . ALA A 1 87 ? -8.779 15.639 32.281 1.00 94.50 87 ALA A O 1
ATOM 664 N N . GLN A 1 88 ? -7.334 15.797 30.571 1.00 94.56 88 GLN A N 1
ATOM 665 C CA . GLN A 1 88 ? -8.316 15.459 29.534 1.00 94.56 88 GLN A CA 1
ATOM 666 C C . GLN A 1 88 ? -8.888 14.046 29.718 1.00 94.56 88 GLN A C 1
ATOM 668 O O . GLN A 1 88 ? -10.096 13.841 29.565 1.00 94.56 88 GLN A O 1
ATOM 673 N N . PHE A 1 89 ? -8.046 13.077 30.092 1.00 94.88 89 PHE A N 1
ATOM 674 C CA . PHE A 1 89 ? -8.473 11.711 30.378 1.00 94.88 89 PHE A CA 1
ATOM 675 C C . PHE A 1 89 ? -9.464 11.683 31.546 1.00 94.88 89 PHE A C 1
ATOM 677 O O . PHE A 1 89 ? -10.547 11.117 31.402 1.00 94.88 89 PHE A O 1
ATOM 684 N N . ALA A 1 90 ? -9.158 12.361 32.656 1.00 93.12 90 ALA A N 1
ATOM 685 C CA . ALA A 1 90 ? -10.064 12.468 33.800 1.00 93.12 90 ALA A CA 1
ATOM 686 C C . ALA A 1 90 ? -11.418 13.095 33.412 1.00 93.12 90 ALA A C 1
ATOM 688 O O . ALA A 1 90 ? -12.468 12.536 33.726 1.00 93.12 90 ALA A O 1
ATOM 689 N N . ALA A 1 91 ? -11.411 14.191 32.645 1.00 92.69 91 ALA A N 1
ATOM 690 C CA . ALA A 1 91 ? -12.640 14.823 32.157 1.00 92.69 91 ALA A CA 1
ATOM 691 C C . ALA A 1 91 ? -13.462 13.897 31.238 1.00 92.69 91 ALA A C 1
ATOM 693 O O . ALA A 1 91 ? -14.694 13.892 31.279 1.00 92.69 91 ALA A O 1
ATOM 694 N N . SER A 1 92 ? -12.794 13.086 30.414 1.00 94.19 92 SER A N 1
ATOM 695 C CA . SER A 1 92 ? -13.457 12.122 29.531 1.00 94.19 92 SER A CA 1
ATOM 696 C C . SER A 1 92 ? -14.138 10.978 30.293 1.00 94.19 92 SER A C 1
ATOM 698 O O . SER A 1 92 ? -15.155 10.466 29.828 1.00 94.19 92 SER A O 1
ATOM 700 N N . THR A 1 93 ? -13.622 10.599 31.468 1.00 93.44 93 THR A N 1
ATOM 701 C CA . THR A 1 93 ? -14.218 9.568 32.334 1.00 93.44 93 THR A CA 1
ATOM 702 C C . THR A 1 93 ? -15.599 9.989 32.826 1.00 93.44 93 THR A C 1
ATOM 704 O O . THR A 1 93 ? -16.528 9.186 32.770 1.00 93.44 93 THR A O 1
ATOM 707 N N . ASN A 1 94 ? -15.767 11.259 33.209 1.00 91.69 94 ASN A N 1
ATOM 708 C CA . ASN A 1 94 ? -17.065 11.795 33.631 1.00 91.69 94 ASN A CA 1
ATOM 709 C C . ASN A 1 94 ? -18.085 11.748 32.485 1.00 91.69 94 ASN A C 1
ATOM 711 O O . ASN A 1 94 ? -19.173 11.200 32.641 1.00 91.69 94 ASN A O 1
ATOM 715 N N . LYS A 1 95 ? -17.690 12.205 31.289 1.00 94.12 95 LYS A N 1
ATOM 716 C CA . LYS A 1 95 ? -18.531 12.117 30.082 1.00 94.12 95 LYS A CA 1
ATOM 717 C C . LYS A 1 95 ? -18.888 10.671 29.722 1.00 94.12 95 LYS A C 1
ATOM 719 O O . LYS A 1 95 ? -19.981 10.396 29.235 1.00 94.12 95 LYS A O 1
ATOM 724 N N . PHE A 1 96 ? -17.972 9.727 29.943 1.00 94.88 96 PHE A N 1
ATOM 725 C CA . PHE A 1 96 ? -18.253 8.312 29.712 1.00 94.88 96 PHE A CA 1
ATOM 726 C C . PHE A 1 96 ? -19.304 7.771 30.689 1.00 94.88 96 PHE A C 1
ATOM 728 O O . PHE A 1 96 ? -20.187 7.026 30.266 1.00 94.88 96 PHE A O 1
ATOM 735 N N . ALA A 1 97 ? -19.238 8.166 31.964 1.00 95.44 97 ALA A N 1
ATOM 736 C CA . ALA A 1 97 ? -20.222 7.787 32.975 1.00 95.44 97 ALA A CA 1
ATOM 737 C C . ALA A 1 97 ? -21.627 8.319 32.638 1.00 95.44 97 ALA A C 1
ATOM 739 O O . ALA A 1 97 ? -22.599 7.573 32.734 1.00 95.44 97 ALA A O 1
ATOM 740 N N . GLU A 1 98 ? -21.736 9.558 32.146 1.00 95.44 98 GLU A N 1
ATOM 741 C CA . GLU A 1 98 ? -23.005 10.126 31.658 1.00 95.44 98 GLU A CA 1
ATOM 742 C C . GLU A 1 98 ? -23.599 9.302 30.507 1.00 95.44 98 GLU A C 1
ATOM 744 O O . GLU A 1 98 ? -24.785 8.966 30.513 1.00 95.44 98 GLU A O 1
ATOM 749 N N . LEU A 1 99 ? -22.772 8.907 29.534 1.00 96.19 99 LEU A N 1
ATOM 750 C CA . LEU A 1 99 ? -23.215 8.047 28.435 1.00 96.19 99 LEU A CA 1
ATOM 751 C C . LEU A 1 99 ? -23.567 6.625 28.893 1.00 96.19 99 LEU A C 1
ATOM 753 O O . LEU A 1 99 ? -24.357 5.953 28.233 1.00 96.19 99 LEU A O 1
ATOM 757 N N . ASP A 1 100 ? -22.975 6.130 29.981 1.00 95.88 100 ASP A N 1
ATOM 758 C CA . ASP A 1 100 ? -23.330 4.838 30.580 1.00 95.88 100 ASP A CA 1
ATOM 759 C C . ASP A 1 100 ? -24.688 4.879 31.283 1.00 95.88 100 ASP A C 1
ATOM 761 O O . ASP A 1 100 ? -25.505 3.966 31.118 1.00 95.88 100 ASP A O 1
ATOM 765 N N . ALA A 1 101 ? -24.977 5.983 31.972 1.00 96.69 101 ALA A N 1
ATOM 766 C CA . ALA A 1 101 ? -26.302 6.255 32.511 1.00 96.69 101 ALA A CA 1
ATOM 767 C C . ALA A 1 101 ? -27.342 6.381 31.384 1.00 96.69 101 ALA A C 1
ATOM 769 O O . ALA A 1 101 ? -28.393 5.744 31.448 1.00 96.69 101 ALA A O 1
ATOM 770 N N . ALA A 1 102 ? -27.029 7.116 30.310 1.00 96.19 102 ALA A N 1
ATOM 771 C CA . ALA A 1 102 ? -27.905 7.244 29.144 1.00 96.19 102 ALA A CA 1
ATOM 772 C C . ALA A 1 102 ? -28.158 5.897 28.447 1.00 96.19 102 ALA A C 1
ATOM 774 O O . ALA A 1 102 ? -29.297 5.585 28.105 1.00 96.19 102 ALA A O 1
ATOM 775 N N . LEU A 1 103 ? -27.116 5.072 28.280 1.00 96.38 103 LEU A N 1
ATOM 776 C CA . LEU A 1 103 ? -27.246 3.716 27.746 1.00 96.38 103 LEU A CA 1
ATOM 777 C C . LEU A 1 103 ? -28.174 2.878 28.624 1.00 96.38 103 LEU A C 1
ATOM 779 O O . LEU A 1 103 ? -29.074 2.225 28.104 1.00 96.38 103 LEU A O 1
ATOM 783 N N . THR A 1 104 ? -27.965 2.908 29.941 1.00 96.44 104 THR A N 1
ATOM 784 C CA . THR A 1 104 ? -28.801 2.175 30.895 1.00 96.44 104 THR A CA 1
ATOM 785 C C . THR A 1 104 ? -30.254 2.603 30.763 1.00 96.44 104 THR A C 1
ATOM 787 O O . THR A 1 104 ? -31.088 1.742 30.522 1.00 96.44 104 THR A O 1
ATOM 790 N N . LYS A 1 105 ? -30.526 3.912 30.771 1.00 96.12 105 LYS A N 1
ATOM 791 C CA . LYS A 1 105 ? -31.873 4.474 30.629 1.00 96.12 105 LYS A CA 1
ATOM 792 C C . LYS A 1 105 ? -32.570 4.054 29.333 1.00 96.12 105 LYS A C 1
ATOM 794 O O . LYS A 1 105 ? -33.711 3.609 29.355 1.00 96.12 105 LYS A O 1
ATOM 799 N N . LEU A 1 106 ? -31.885 4.154 28.191 1.00 93.88 106 LEU A N 1
ATOM 800 C CA . LEU A 1 106 ? -32.451 3.774 26.887 1.00 93.88 106 LEU A CA 1
ATOM 801 C C . LEU A 1 106 ? -32.750 2.276 26.767 1.00 93.88 106 LEU A C 1
ATOM 803 O O . LEU A 1 106 ? -33.539 1.869 25.919 1.00 93.88 106 LEU A O 1
ATOM 807 N N . THR A 1 107 ? -32.104 1.451 27.587 1.00 95.06 107 THR A N 1
ATOM 808 C CA . THR A 1 107 ? -32.187 -0.010 27.509 1.00 95.06 107 THR A CA 1
ATOM 809 C C . THR A 1 107 ? -32.899 -0.635 28.706 1.00 95.06 107 THR A C 1
ATOM 811 O O . THR A 1 107 ? -32.941 -1.859 28.798 1.00 95.06 107 THR A O 1
ATOM 814 N N . GLU A 1 108 ? -33.522 0.168 29.580 1.00 94.12 108 GLU A N 1
ATOM 815 C CA . GLU A 1 108 ? -34.263 -0.307 30.761 1.00 94.12 108 GLU A CA 1
ATOM 816 C C . GLU A 1 108 ? -35.311 -1.367 30.395 1.00 94.12 108 GLU A C 1
ATOM 818 O O . GLU A 1 108 ? -35.379 -2.418 31.027 1.00 94.12 108 GLU A O 1
ATOM 823 N N . ALA A 1 109 ? -36.073 -1.134 29.323 1.00 91.25 109 ALA A N 1
ATOM 824 C CA . ALA A 1 109 ? -37.099 -2.063 28.844 1.00 91.25 109 ALA A CA 1
ATOM 825 C C . ALA A 1 109 ? -36.546 -3.236 28.008 1.00 91.25 109 ALA A C 1
ATOM 827 O O . ALA A 1 109 ? -37.280 -4.174 27.705 1.00 91.25 109 ALA A O 1
ATOM 828 N N . LYS A 1 110 ? -35.275 -3.178 27.589 1.00 92.56 110 LYS A N 1
ATOM 829 C CA . LYS A 1 110 ? -34.639 -4.144 26.678 1.00 92.56 110 LYS A CA 1
ATOM 830 C C . LYS A 1 110 ? -33.191 -4.422 27.106 1.00 92.56 110 LYS A C 1
ATOM 832 O O . LYS A 1 110 ? -32.256 -3.920 26.474 1.00 92.56 110 LYS A O 1
ATOM 837 N N . PRO A 1 111 ? -32.970 -5.245 28.147 1.00 91.88 111 PRO A N 1
ATOM 838 C CA . PRO A 1 111 ? -31.626 -5.548 28.644 1.00 91.88 111 PRO A CA 1
ATOM 839 C C . PRO A 1 111 ? -30.723 -6.208 27.586 1.00 91.88 111 PRO A C 1
ATOM 841 O O . PRO A 1 111 ? -29.512 -5.973 27.578 1.00 91.88 111 PRO A O 1
ATOM 844 N N . ASP A 1 112 ? -31.299 -6.943 26.629 1.00 93.06 112 ASP A N 1
ATOM 845 C CA . ASP A 1 112 ? -30.560 -7.525 25.501 1.00 93.06 112 ASP A CA 1
ATOM 846 C C . ASP A 1 112 ? -29.939 -6.460 24.582 1.00 93.06 112 ASP A C 1
ATOM 848 O O . ASP A 1 112 ? -28.835 -6.650 24.067 1.00 93.06 112 ASP A O 1
ATOM 852 N N . ALA A 1 113 ? -30.577 -5.292 24.441 1.00 93.75 113 ALA A N 1
ATOM 853 C CA . ALA A 1 113 ? -30.027 -4.176 23.673 1.00 93.75 113 ALA A CA 1
ATOM 854 C C . ALA A 1 113 ? -28.778 -3.587 24.350 1.00 93.75 113 ALA A C 1
ATOM 856 O O . ALA A 1 113 ? -27.786 -3.288 23.678 1.00 93.75 113 ALA A O 1
ATOM 857 N N . LYS A 1 114 ? -28.778 -3.492 25.689 1.00 95.31 114 LYS A N 1
ATOM 858 C CA . LYS A 1 114 ? -27.593 -3.091 26.468 1.00 95.31 114 LYS A CA 1
ATOM 859 C C . LYS A 1 114 ? -26.452 -4.079 26.265 1.00 95.31 114 LYS A C 1
ATOM 861 O O . LYS A 1 114 ? -25.315 -3.677 26.008 1.00 95.31 114 LYS A O 1
ATOM 866 N N . LYS A 1 115 ? -26.766 -5.373 26.361 1.00 95.69 115 LYS A N 1
ATOM 867 C CA . LYS A 1 115 ? -25.805 -6.462 26.186 1.00 95.69 115 LYS A CA 1
ATOM 868 C C . LYS A 1 115 ? -25.160 -6.419 24.800 1.00 95.69 115 LYS A C 1
ATOM 870 O O . LYS A 1 115 ? -23.934 -6.434 24.720 1.00 95.69 115 LYS A O 1
ATOM 875 N N . ALA A 1 116 ? -25.950 -6.244 23.739 1.00 96.25 116 ALA A N 1
ATOM 876 C CA . ALA A 1 116 ? -25.450 -6.152 22.368 1.00 96.25 116 ALA A CA 1
ATOM 877 C C . ALA A 1 116 ? -24.451 -4.994 22.168 1.00 96.25 116 ALA A C 1
ATOM 879 O O . ALA A 1 116 ? -23.421 -5.157 21.508 1.00 96.25 116 ALA A O 1
ATOM 880 N N . VAL A 1 117 ? -24.709 -3.826 22.773 1.00 96.56 117 VAL A N 1
ATOM 881 C CA . VAL A 1 117 ? -23.769 -2.690 22.743 1.00 96.56 117 VAL A CA 1
ATOM 882 C C . VAL A 1 117 ? -22.474 -3.034 23.479 1.00 96.56 117 VAL A C 1
ATOM 884 O O . VAL A 1 117 ? -21.390 -2.850 22.925 1.00 96.56 117 VAL A O 1
ATOM 887 N N . ILE A 1 118 ? -22.566 -3.557 24.703 1.00 96.25 118 ILE A N 1
ATOM 888 C CA . ILE A 1 118 ? -21.393 -3.859 25.536 1.00 96.25 118 ILE A CA 1
ATOM 889 C C . ILE A 1 118 ? -20.522 -4.954 24.904 1.00 96.25 118 ILE A C 1
ATOM 891 O O . ILE A 1 118 ? -19.295 -4.829 24.895 1.00 96.25 118 ILE A O 1
ATOM 895 N N . GLU A 1 119 ? -21.125 -6.004 24.346 1.00 96.44 119 GLU A N 1
ATOM 896 C CA . GLU A 1 119 ? -20.403 -7.083 23.662 1.00 96.44 119 GLU A CA 1
ATOM 897 C C . GLU A 1 119 ? -19.647 -6.563 22.440 1.00 96.44 119 GLU A C 1
ATOM 899 O O . GLU A 1 119 ? -18.442 -6.800 22.321 1.00 96.44 119 GLU A O 1
ATOM 904 N N . ARG A 1 120 ? -20.300 -5.759 21.590 1.00 96.69 120 ARG A N 1
ATOM 905 C CA . ARG A 1 120 ? -19.628 -5.082 20.473 1.00 96.69 120 ARG A CA 1
ATOM 906 C C . ARG A 1 120 ? -18.453 -4.241 20.958 1.00 96.69 120 ARG A C 1
ATOM 908 O O . ARG A 1 120 ? -17.359 -4.320 20.402 1.00 96.69 120 ARG A O 1
ATOM 915 N N . GLU A 1 121 ? -18.656 -3.425 21.989 1.00 95.56 121 GLU A N 1
ATOM 916 C CA . GLU A 1 121 ? -17.595 -2.576 22.523 1.00 95.56 121 GLU A CA 1
ATOM 917 C C . GLU A 1 121 ? -16.414 -3.386 23.089 1.00 95.56 121 GLU A C 1
ATOM 919 O O . GLU A 1 121 ? -15.263 -2.959 22.968 1.00 95.56 121 GLU A O 1
ATOM 924 N N . LYS A 1 122 ? -16.681 -4.546 23.703 1.00 96.00 122 LYS A N 1
ATOM 925 C CA . LYS A 1 122 ? -15.653 -5.461 24.214 1.00 96.00 122 LYS A CA 1
ATOM 926 C C . LYS A 1 122 ? -14.808 -6.024 23.073 1.00 96.00 122 LYS A C 1
ATOM 928 O O . LYS A 1 122 ? -13.583 -5.962 23.158 1.00 96.00 122 LYS A O 1
ATOM 933 N N . ILE A 1 123 ? -15.436 -6.507 21.999 1.00 96.25 123 ILE A N 1
ATOM 934 C CA . ILE A 1 123 ? -14.712 -7.015 20.824 1.00 96.25 123 ILE A CA 1
ATOM 935 C C . ILE A 1 123 ? -13.891 -5.900 20.165 1.00 96.25 123 ILE A C 1
ATOM 937 O O . ILE A 1 123 ? -12.709 -6.090 19.885 1.00 96.25 123 ILE A O 1
ATOM 941 N N . LEU A 1 124 ? -14.459 -4.700 20.003 1.00 94.62 124 LEU A N 1
ATOM 942 C CA . LEU A 1 124 ? -13.726 -3.549 19.461 1.00 94.62 124 LEU A CA 1
ATOM 943 C C . LEU A 1 124 ? -12.508 -3.169 20.313 1.00 94.62 124 LEU A C 1
ATOM 945 O O . LEU A 1 124 ? -11.465 -2.811 19.763 1.00 94.62 124 LEU A O 1
ATOM 949 N N . LYS A 1 125 ? -12.614 -3.268 21.644 1.00 94.06 125 LYS A N 1
ATOM 950 C CA . LYS A 1 125 ? -11.471 -3.067 22.542 1.00 94.06 125 LYS A CA 1
ATOM 951 C C . LYS A 1 125 ? -10.385 -4.115 22.295 1.00 94.06 125 LYS A C 1
ATOM 953 O O . LYS A 1 125 ? -9.235 -3.727 22.129 1.00 94.06 125 LYS A O 1
ATOM 958 N N . LEU A 1 126 ? -10.741 -5.399 22.215 1.00 94.88 126 LEU A N 1
ATOM 959 C CA . LEU A 1 126 ? -9.787 -6.487 21.962 1.00 94.88 126 LEU A CA 1
ATOM 960 C C . LEU A 1 126 ? -9.078 -6.334 20.610 1.00 94.88 126 LEU A C 1
ATOM 962 O O . LEU A 1 126 ? -7.856 -6.442 20.553 1.00 94.88 126 LEU A O 1
ATOM 966 N N . ILE A 1 127 ? -9.815 -5.995 19.543 1.00 93.94 127 ILE A N 1
ATOM 967 C CA . ILE A 1 127 ? -9.234 -5.671 18.225 1.00 93.94 127 ILE A CA 1
ATOM 968 C C . ILE A 1 127 ? -8.250 -4.515 18.362 1.00 93.94 127 ILE A C 1
ATOM 970 O O . ILE A 1 127 ? -7.146 -4.535 17.815 1.00 93.94 127 ILE A O 1
ATOM 974 N N . GLY A 1 128 ? -8.658 -3.498 19.118 1.00 91.06 128 GLY A N 1
ATOM 975 C CA . GLY A 1 128 ? -7.811 -2.383 19.461 1.00 91.06 128 GLY A CA 1
ATOM 976 C C . GLY A 1 128 ? -6.505 -2.838 20.108 1.00 91.06 128 GLY A C 1
ATOM 977 O O . GLY A 1 128 ? -5.439 -2.548 19.568 1.00 91.06 128 GLY A O 1
ATOM 978 N N . ASP A 1 129 ? -6.580 -3.520 21.243 1.00 91.25 129 ASP A N 1
ATOM 979 C CA . ASP A 1 129 ? -5.430 -3.952 22.038 1.00 91.25 129 ASP A CA 1
ATOM 980 C C . ASP A 1 129 ? -4.497 -4.868 21.229 1.00 91.25 129 ASP A C 1
ATOM 982 O O . ASP A 1 129 ? -3.284 -4.656 21.222 1.00 91.25 129 ASP A O 1
ATOM 986 N N . ASN A 1 130 ? -5.049 -5.806 20.457 1.00 94.00 130 ASN A N 1
ATOM 987 C CA . ASN A 1 130 ? -4.282 -6.644 19.538 1.00 94.00 130 ASN A CA 1
ATOM 988 C C . ASN A 1 130 ? -3.525 -5.802 18.488 1.00 94.00 130 ASN A C 1
ATOM 990 O O . ASN A 1 130 ? -2.331 -6.015 18.283 1.00 94.00 130 ASN A O 1
ATOM 994 N N . ARG A 1 131 ? -4.151 -4.771 17.901 1.00 90.62 131 ARG A N 1
ATOM 995 C CA . ARG A 1 131 ? -3.468 -3.856 16.968 1.00 90.62 131 ARG A CA 1
ATOM 996 C C . ARG A 1 131 ? -2.274 -3.133 17.605 1.00 90.62 131 ARG A C 1
ATOM 998 O O . ARG A 1 131 ? -1.270 -2.954 16.925 1.00 90.62 131 ARG A O 1
ATOM 1005 N N . ALA A 1 132 ? -2.355 -2.742 18.880 1.00 88.94 132 ALA A N 1
ATOM 1006 C CA . ALA A 1 132 ? -1.207 -2.135 19.572 1.00 88.94 132 ALA A CA 1
ATOM 1007 C C . ALA A 1 132 ? -0.065 -3.136 19.781 1.00 88.94 132 ALA A C 1
ATOM 1009 O O . ALA A 1 132 ? 1.097 -2.765 19.671 1.00 88.94 132 ALA A O 1
ATOM 1010 N N . LYS A 1 133 ? -0.381 -4.413 20.027 1.00 90.81 133 LYS A N 1
ATOM 1011 C CA . LYS A 1 133 ? 0.640 -5.468 20.1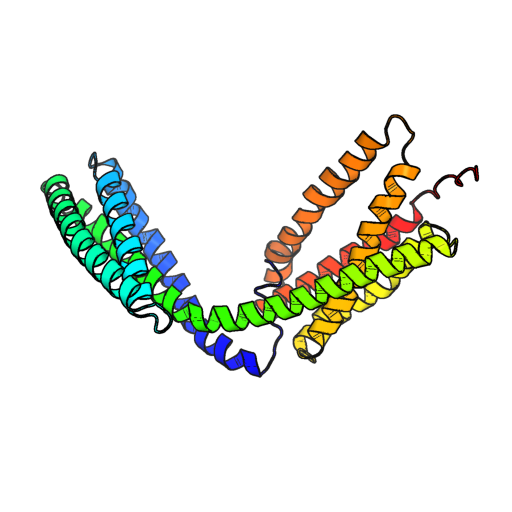11 1.00 90.81 133 LYS A CA 1
ATOM 1012 C C . LYS A 1 133 ? 1.325 -5.718 18.764 1.00 90.81 133 LYS A C 1
ATOM 1014 O O . LYS A 1 133 ? 2.505 -6.042 18.743 1.00 90.81 133 LYS A O 1
ATOM 1019 N N . GLN A 1 134 ? 0.601 -5.573 17.650 1.00 89.19 134 GLN A N 1
ATOM 1020 C CA . GLN A 1 134 ? 1.171 -5.725 16.305 1.00 89.19 134 GLN A CA 1
ATOM 1021 C C . GLN A 1 134 ? 2.079 -4.553 15.912 1.00 89.19 134 GLN A C 1
ATOM 1023 O O . GLN A 1 134 ? 3.073 -4.758 15.222 1.00 89.19 134 GLN A O 1
ATOM 1028 N N . GLU A 1 135 ? 1.743 -3.338 16.352 1.00 87.56 135 GLU A N 1
ATOM 1029 C CA . GLU A 1 135 ? 2.382 -2.082 15.945 1.00 87.56 135 GLU A CA 1
ATOM 1030 C C . GLU A 1 135 ? 3.923 -2.087 15.916 1.00 87.56 135 GLU A C 1
ATOM 1032 O O . GLU A 1 135 ? 4.461 -1.733 14.865 1.00 87.56 135 GLU A O 1
ATOM 1037 N N . PRO A 1 136 ? 4.663 -2.510 16.963 1.00 87.00 136 PRO A N 1
ATOM 1038 C CA . PRO A 1 136 ? 6.129 -2.466 16.940 1.00 87.00 136 PRO A CA 1
ATOM 1039 C C . PRO A 1 136 ? 6.736 -3.343 15.837 1.00 87.00 136 PRO A C 1
ATOM 1041 O O . PRO A 1 136 ? 7.671 -2.931 15.150 1.00 87.00 136 PRO A O 1
ATOM 1044 N N . PHE A 1 137 ? 6.174 -4.531 15.617 1.00 86.06 137 PHE A N 1
ATOM 1045 C CA . PHE A 1 137 ? 6.629 -5.444 14.572 1.00 86.06 137 PHE A CA 1
ATOM 1046 C C . PHE A 1 137 ? 6.252 -4.932 13.176 1.00 86.06 137 PHE A C 1
ATOM 1048 O O . PHE A 1 137 ? 7.049 -4.982 12.239 1.00 86.06 137 PHE A O 1
ATOM 1055 N N . ASP A 1 138 ? 5.040 -4.390 13.049 1.00 82.75 138 ASP A N 1
ATOM 1056 C CA . ASP A 1 138 ? 4.535 -3.773 11.826 1.00 82.75 138 ASP A CA 1
ATOM 1057 C C . ASP A 1 138 ? 5.400 -2.581 11.395 1.00 82.75 138 ASP A C 1
ATOM 1059 O O . ASP A 1 138 ? 5.645 -2.393 10.203 1.00 82.75 138 ASP A O 1
ATOM 1063 N N . LEU A 1 139 ? 5.844 -1.757 12.350 1.00 85.12 139 LEU A N 1
ATOM 1064 C CA . LEU A 1 139 ? 6.706 -0.601 12.102 1.00 85.12 139 LEU A CA 1
ATOM 1065 C C . LEU A 1 139 ? 8.067 -1.026 11.550 1.00 85.12 139 LEU A C 1
ATOM 1067 O O . LEU A 1 139 ? 8.510 -0.445 10.561 1.00 85.12 139 LEU A O 1
ATOM 1071 N N . ALA A 1 140 ? 8.690 -2.059 12.123 1.00 82.81 140 ALA A N 1
ATOM 1072 C CA . ALA A 1 140 ? 9.959 -2.594 11.628 1.00 82.81 140 ALA A CA 1
ATOM 1073 C C . ALA A 1 140 ? 9.838 -3.101 10.178 1.00 82.81 140 ALA A C 1
ATOM 1075 O O . ALA A 1 140 ? 10.621 -2.719 9.305 1.00 82.81 140 ALA A O 1
ATOM 1076 N N . ILE A 1 141 ? 8.789 -3.878 9.880 1.00 81.19 141 ILE A N 1
ATOM 1077 C CA . ILE A 1 141 ? 8.533 -4.391 8.525 1.00 81.19 141 ILE A CA 1
ATOM 1078 C C . ILE A 1 141 ? 8.244 -3.249 7.540 1.00 81.19 141 ILE A C 1
ATOM 1080 O O . ILE A 1 141 ? 8.791 -3.230 6.433 1.00 81.19 141 ILE A O 1
ATOM 1084 N N . LYS A 1 142 ? 7.417 -2.270 7.931 1.00 82.25 142 LYS A N 1
ATOM 1085 C CA . LYS A 1 142 ? 7.107 -1.095 7.097 1.00 82.25 142 LYS A CA 1
ATOM 1086 C C . LYS A 1 142 ? 8.342 -0.246 6.833 1.00 82.25 142 LYS A C 1
ATOM 1088 O O . LYS A 1 142 ? 8.508 0.217 5.709 1.00 82.25 142 LYS A O 1
ATOM 1093 N N . ALA A 1 143 ? 9.213 -0.061 7.825 1.00 85.00 143 ALA A N 1
ATOM 1094 C CA . ALA A 1 143 ? 10.462 0.672 7.654 1.00 85.00 143 ALA A CA 1
ATOM 1095 C C . ALA A 1 143 ? 11.335 0.022 6.573 1.00 85.00 143 ALA A C 1
ATOM 1097 O O . ALA A 1 143 ? 11.828 0.717 5.685 1.00 85.00 143 ALA A O 1
ATOM 1098 N N . ARG A 1 144 ? 11.433 -1.314 6.561 1.00 83.06 144 ARG A N 1
ATOM 1099 C CA . ARG A 1 144 ? 12.142 -2.031 5.496 1.00 83.06 144 ARG A CA 1
ATOM 1100 C C . ARG A 1 144 ? 11.475 -1.856 4.131 1.00 83.06 144 ARG A C 1
ATOM 1102 O O . ARG A 1 144 ? 12.166 -1.612 3.142 1.00 83.06 144 ARG A O 1
ATOM 1109 N N . GLY A 1 145 ? 10.145 -1.932 4.080 1.00 83.94 145 GLY A N 1
ATOM 1110 C CA . GLY A 1 145 ? 9.367 -1.633 2.874 1.00 83.94 145 GLY A CA 1
ATOM 1111 C C . GLY A 1 145 ? 9.635 -0.221 2.337 1.00 83.94 145 GLY A C 1
ATOM 1112 O O . GLY A 1 145 ? 9.837 -0.058 1.136 1.00 83.94 145 GLY A O 1
ATOM 1113 N N . ASN A 1 146 ? 9.730 0.781 3.218 1.00 86.50 146 ASN A N 1
ATOM 1114 C CA . ASN A 1 146 ? 10.077 2.158 2.854 1.00 86.50 146 ASN A CA 1
ATOM 1115 C C . ASN A 1 146 ? 11.489 2.256 2.262 1.00 86.50 146 ASN A C 1
ATOM 1117 O O . ASN A 1 146 ? 11.690 2.978 1.290 1.00 86.50 146 ASN A O 1
ATOM 1121 N N . THR A 1 147 ? 12.469 1.519 2.797 1.00 88.88 147 THR A N 1
ATOM 1122 C CA . THR A 1 147 ? 13.821 1.481 2.217 1.00 88.88 147 THR A CA 1
ATOM 1123 C C . THR A 1 147 ? 13.807 0.911 0.801 1.00 88.88 147 THR A C 1
ATOM 1125 O O . THR A 1 147 ? 14.416 1.484 -0.098 1.00 88.88 147 THR A O 1
ATOM 1128 N N . VAL A 1 148 ? 13.104 -0.201 0.575 1.00 89.69 148 VAL A N 1
ATOM 1129 C CA . VAL A 1 148 ? 12.991 -0.806 -0.763 1.00 89.69 148 VAL A CA 1
ATOM 1130 C C . VAL A 1 148 ? 12.265 0.133 -1.734 1.00 89.69 148 VAL A C 1
ATOM 1132 O O . VAL A 1 148 ? 12.705 0.293 -2.871 1.00 89.69 148 VAL A O 1
ATOM 1135 N N . GLN A 1 149 ? 11.201 0.795 -1.275 1.00 90.25 149 GLN A N 1
ATOM 1136 C CA . GLN A 1 149 ? 10.476 1.814 -2.038 1.00 90.25 149 GLN A CA 1
ATOM 1137 C C . GLN A 1 149 ? 11.395 2.979 -2.432 1.00 90.25 149 GLN A C 1
ATOM 1139 O O . GLN A 1 149 ? 11.390 3.388 -3.590 1.00 90.25 149 GLN A O 1
ATOM 1144 N N . LEU A 1 150 ? 12.228 3.468 -1.509 1.00 93.44 150 LEU A N 1
ATOM 1145 C CA . LEU A 1 150 ? 13.201 4.521 -1.798 1.00 93.44 150 LEU A CA 1
ATOM 1146 C C . LEU A 1 150 ? 14.173 4.095 -2.908 1.00 93.44 150 LEU A C 1
ATOM 1148 O O . LEU A 1 150 ? 14.404 4.855 -3.843 1.00 93.44 150 LEU A O 1
ATOM 1152 N N . TRP A 1 151 ? 14.707 2.871 -2.854 1.00 94.75 151 TRP A N 1
ATOM 1153 C CA . TRP A 1 151 ? 15.574 2.340 -3.914 1.00 94.75 151 TRP A CA 1
ATOM 1154 C C . TRP A 1 151 ? 14.866 2.257 -5.269 1.00 94.75 151 TRP A C 1
ATOM 1156 O O . TRP A 1 151 ? 15.451 2.619 -6.290 1.00 94.75 151 TRP A O 1
ATOM 1166 N N . GLN A 1 152 ? 13.602 1.831 -5.288 1.00 95.94 152 GLN A N 1
ATOM 1167 C CA . GLN A 1 152 ? 12.782 1.830 -6.499 1.00 95.94 152 GLN A CA 1
ATOM 1168 C C . GLN A 1 152 ? 12.589 3.249 -7.058 1.00 95.94 152 GLN A C 1
ATOM 1170 O O . GLN A 1 152 ? 12.696 3.449 -8.269 1.00 95.94 152 GLN A O 1
ATOM 1175 N N . GLU A 1 153 ? 12.313 4.234 -6.201 1.00 96.12 153 GLU A N 1
ATOM 1176 C CA . GLU A 1 153 ? 12.134 5.637 -6.591 1.00 96.12 153 GLU A CA 1
ATOM 1177 C C . GLU A 1 153 ? 13.428 6.257 -7.127 1.00 96.12 153 GLU A C 1
ATOM 1179 O O . GLU A 1 153 ? 13.401 6.908 -8.173 1.00 96.12 153 GLU A O 1
ATOM 1184 N N . LEU A 1 154 ? 14.566 5.997 -6.474 1.00 97.62 154 LEU A N 1
ATOM 1185 C CA . LEU A 1 154 ? 15.893 6.410 -6.942 1.00 97.62 154 LEU A CA 1
ATOM 1186 C C . LEU A 1 154 ? 16.232 5.781 -8.295 1.00 97.62 154 LEU A C 1
ATOM 1188 O O . LEU A 1 154 ? 16.676 6.478 -9.208 1.00 97.62 154 LEU A O 1
ATOM 1192 N N . GLY A 1 155 ? 15.965 4.483 -8.451 1.00 97.69 155 GLY A N 1
ATOM 1193 C CA . GLY A 1 155 ? 16.092 3.795 -9.730 1.00 97.69 155 GLY A CA 1
ATOM 1194 C C . GLY A 1 155 ? 15.225 4.448 -10.804 1.00 97.69 155 GLY A C 1
ATOM 1195 O O . GLY A 1 155 ? 15.714 4.781 -11.881 1.00 97.69 155 GLY A O 1
ATOM 1196 N N . GLY A 1 156 ? 13.958 4.720 -10.488 1.00 97.69 156 GLY A N 1
ATOM 1197 C CA . GLY A 1 156 ? 13.025 5.385 -11.390 1.00 97.69 156 GLY A CA 1
ATOM 1198 C C . GLY A 1 156 ? 13.475 6.780 -11.823 1.00 97.69 156 GLY A C 1
ATOM 1199 O O . GLY A 1 156 ? 13.404 7.102 -13.008 1.00 97.69 156 GLY A O 1
ATOM 1200 N N . LEU A 1 157 ? 13.985 7.592 -10.893 1.00 97.75 157 LEU A N 1
ATOM 1201 C CA . LEU A 1 157 ? 14.602 8.884 -11.203 1.00 97.75 157 LEU A CA 1
ATOM 1202 C C . LEU A 1 157 ? 15.791 8.713 -12.156 1.00 97.75 157 LEU A C 1
ATOM 1204 O O . LEU A 1 157 ? 15.856 9.401 -13.175 1.00 97.75 157 LEU A O 1
ATOM 1208 N N . GLY A 1 158 ? 16.679 7.756 -11.869 1.00 97.94 158 GLY A N 1
ATOM 1209 C CA . GLY A 1 158 ? 17.788 7.400 -12.752 1.00 97.94 158 GLY A CA 1
ATOM 1210 C C . GLY A 1 158 ? 17.317 7.029 -14.160 1.00 97.94 158 GLY A C 1
ATOM 1211 O O . GLY A 1 158 ? 17.896 7.490 -15.140 1.00 97.94 158 GLY A O 1
ATOM 1212 N N . GLY A 1 159 ? 16.215 6.283 -14.274 1.00 97.00 159 GLY A N 1
ATOM 1213 C CA . GLY A 1 159 ? 15.613 5.908 -15.556 1.00 97.00 159 GLY A CA 1
ATOM 1214 C C . GLY A 1 159 ? 15.154 7.114 -16.376 1.00 97.00 159 GLY A C 1
ATOM 1215 O O . GLY A 1 159 ? 15.368 7.157 -17.586 1.00 97.00 159 GLY A O 1
ATOM 1216 N N . ARG A 1 160 ? 14.582 8.137 -15.726 1.00 95.81 160 ARG A N 1
ATOM 1217 C CA . ARG A 1 160 ? 14.198 9.393 -1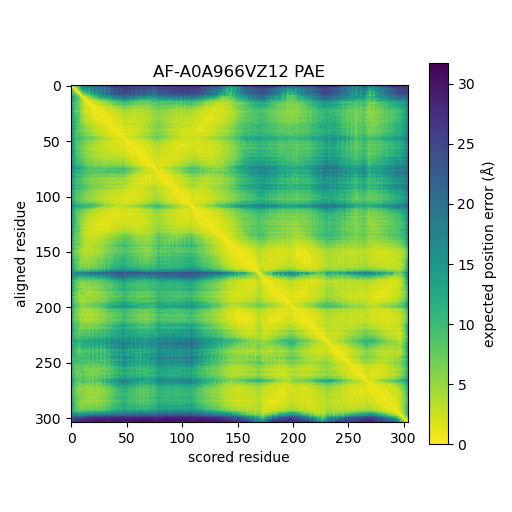6.400 1.00 95.81 160 ARG A CA 1
ATOM 1218 C C . ARG A 1 160 ? 15.407 10.156 -16.924 1.00 95.81 160 ARG A C 1
ATOM 1220 O O . ARG A 1 160 ? 15.375 10.638 -18.052 1.00 95.81 160 ARG A O 1
ATOM 1227 N N . ILE A 1 161 ? 16.460 10.254 -16.113 1.00 95.94 161 ILE A N 1
ATOM 1228 C CA . ILE A 1 161 ? 17.705 10.935 -16.489 1.00 95.94 161 ILE A CA 1
ATOM 1229 C C . ILE A 1 161 ? 18.360 10.206 -17.669 1.00 95.94 161 ILE A C 1
ATOM 1231 O O . ILE A 1 161 ? 18.734 10.840 -18.653 1.00 95.94 161 ILE A O 1
ATOM 1235 N N . ALA A 1 162 ? 18.433 8.874 -17.610 1.00 94.75 162 ALA A N 1
ATOM 1236 C CA . ALA A 1 162 ? 18.979 8.056 -18.687 1.00 94.75 162 ALA A CA 1
ATOM 1237 C C . ALA A 1 162 ? 18.177 8.200 -19.988 1.00 94.75 162 ALA A C 1
ATOM 1239 O O . ALA A 1 162 ? 18.767 8.380 -21.050 1.00 94.75 162 ALA A O 1
ATOM 1240 N N . LEU A 1 163 ? 16.841 8.181 -19.915 1.00 93.81 163 LEU A N 1
ATOM 1241 C CA . LEU A 1 163 ? 15.983 8.432 -21.073 1.00 93.81 163 LEU A CA 1
ATOM 1242 C C . LEU A 1 163 ? 16.267 9.807 -21.693 1.00 93.81 163 LEU A C 1
ATOM 1244 O O . LEU A 1 163 ? 16.431 9.898 -22.907 1.00 93.81 163 LEU A O 1
ATOM 1248 N N . ALA A 1 164 ? 16.335 10.862 -20.877 1.00 91.75 164 ALA A N 1
ATOM 1249 C CA . ALA A 1 164 ? 16.606 12.216 -21.355 1.00 91.75 164 ALA A CA 1
ATOM 1250 C C . ALA A 1 164 ? 17.964 12.306 -22.069 1.00 91.75 164 ALA A C 1
ATOM 1252 O O . ALA A 1 164 ? 18.044 12.875 -23.154 1.00 91.75 164 ALA A O 1
ATOM 1253 N N . ALA A 1 165 ? 19.010 11.687 -21.511 1.00 91.38 165 ALA A N 1
ATOM 1254 C CA . ALA A 1 165 ? 20.322 11.623 -22.150 1.00 91.38 165 ALA A CA 1
ATOM 1255 C C . ALA A 1 165 ? 20.281 10.857 -23.484 1.00 91.38 165 ALA A C 1
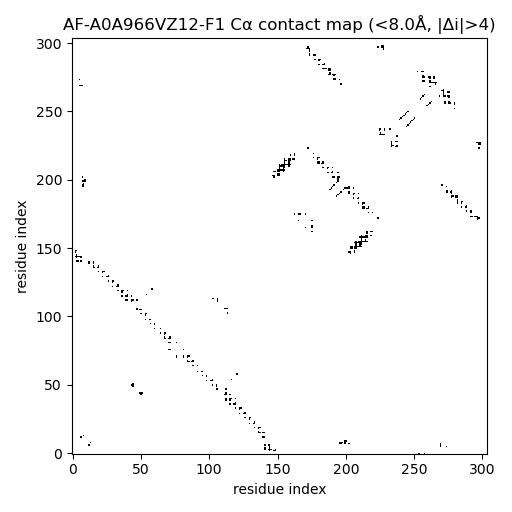ATOM 1257 O O . ALA A 1 165 ? 20.823 11.323 -24.482 1.00 91.38 165 ALA A O 1
ATOM 1258 N N . LEU A 1 166 ? 19.600 9.708 -23.535 1.00 90.06 166 LEU A N 1
ATOM 1259 C CA . LEU A 1 166 ? 19.508 8.886 -24.746 1.00 90.06 166 LEU A CA 1
ATOM 1260 C C . LEU A 1 166 ? 18.674 9.532 -25.860 1.00 90.06 166 LEU A C 1
ATOM 1262 O O . LEU A 1 166 ? 18.955 9.302 -27.035 1.00 90.06 166 LEU A O 1
ATOM 1266 N N . LEU A 1 167 ? 17.692 10.371 -25.516 1.00 86.12 167 LEU A N 1
ATOM 1267 C CA . LEU A 1 167 ? 16.953 11.174 -26.495 1.00 86.12 167 LEU A CA 1
ATOM 1268 C C . LEU A 1 167 ? 17.864 12.164 -27.239 1.00 86.12 167 LEU A C 1
ATOM 1270 O O . LEU A 1 167 ? 17.631 12.420 -28.418 1.00 86.12 167 LEU A O 1
ATOM 1274 N N . VAL A 1 168 ? 18.922 12.674 -26.595 1.00 85.75 168 VAL A N 1
ATOM 1275 C CA . VAL A 1 168 ? 19.901 13.584 -27.225 1.00 85.75 168 VAL A CA 1
ATOM 1276 C C . VAL A 1 168 ? 20.779 12.856 -28.248 1.00 85.75 168 VAL A C 1
ATOM 1278 O O . VAL A 1 168 ? 21.193 13.449 -29.239 1.00 85.75 168 VAL A O 1
ATOM 1281 N N . VAL A 1 169 ? 21.022 11.556 -28.062 1.00 83.75 169 VAL A N 1
ATOM 1282 C CA . VAL A 1 169 ? 21.894 10.738 -28.932 1.00 83.75 169 VAL A CA 1
ATOM 1283 C C . VAL A 1 169 ? 21.184 10.298 -30.232 1.00 83.75 169 VAL A C 1
ATOM 1285 O O . VAL A 1 169 ? 21.706 9.487 -30.988 1.00 83.75 169 VAL A O 1
ATOM 1288 N N . ALA A 1 170 ? 20.003 10.853 -30.534 1.00 70.31 170 ALA A N 1
ATOM 1289 C CA . ALA A 1 170 ? 19.259 10.646 -31.785 1.00 70.31 170 ALA A CA 1
ATOM 1290 C C . ALA A 1 170 ? 18.959 9.169 -32.132 1.00 70.31 170 ALA A C 1
ATOM 1292 O O . ALA A 1 170 ? 18.929 8.778 -33.298 1.00 70.31 170 ALA A O 1
ATOM 1293 N N . ILE A 1 171 ? 18.701 8.339 -31.117 1.00 77.88 171 ILE A N 1
ATOM 1294 C CA . ILE A 1 171 ? 18.243 6.954 -31.296 1.00 77.88 171 ILE A CA 1
ATOM 1295 C C . ILE A 1 171 ? 16.784 6.959 -31.782 1.00 77.88 171 ILE A C 1
ATOM 1297 O O . ILE A 1 171 ? 15.976 7.770 -31.319 1.00 77.88 171 ILE A O 1
ATOM 1301 N N . SER A 1 172 ? 16.416 6.034 -32.680 1.00 81.69 172 SER A N 1
ATOM 1302 C CA . SER A 1 172 ? 15.021 5.898 -33.116 1.00 81.69 172 SER A CA 1
ATOM 1303 C C . SER A 1 172 ? 14.094 5.651 -31.929 1.00 81.69 172 SER A C 1
ATOM 1305 O O . SER A 1 172 ? 14.398 4.880 -31.013 1.00 81.69 172 SER A O 1
ATOM 1307 N N . ARG A 1 173 ? 12.937 6.318 -31.931 1.00 80.88 173 ARG A N 1
ATOM 1308 C CA . ARG A 1 173 ? 12.059 6.373 -30.750 1.00 80.88 173 ARG A CA 1
ATOM 1309 C C . ARG A 1 173 ? 11.551 4.978 -30.363 1.00 80.88 173 ARG A C 1
ATOM 1311 O O . ARG A 1 173 ? 11.543 4.624 -29.187 1.00 80.88 173 ARG A O 1
ATOM 1318 N N . GLY A 1 174 ? 11.249 4.139 -31.357 1.00 83.31 174 GLY A N 1
ATOM 1319 C CA . GLY A 1 174 ? 10.886 2.736 -31.137 1.00 83.31 174 GLY A CA 1
ATOM 1320 C C . GLY A 1 174 ? 12.014 1.905 -30.512 1.00 83.31 174 GLY A C 1
ATOM 1321 O O . GLY A 1 174 ? 11.769 1.139 -29.582 1.00 83.31 174 GLY A O 1
ATOM 1322 N N . THR A 1 175 ? 13.260 2.082 -30.963 1.00 86.00 175 THR A N 1
ATOM 1323 C CA . THR A 1 175 ? 14.426 1.384 -30.387 1.00 86.00 175 THR A CA 1
ATOM 1324 C C . THR A 1 175 ? 14.689 1.833 -28.960 1.00 86.00 175 THR A C 1
ATOM 1326 O O . THR A 1 175 ? 14.993 1.006 -28.104 1.00 86.00 175 THR A O 1
ATOM 1329 N N . LEU A 1 176 ? 14.510 3.124 -28.682 1.00 90.00 176 LEU A N 1
ATOM 1330 C CA . LEU A 1 176 ? 14.689 3.679 -27.350 1.00 90.00 176 LEU A CA 1
ATOM 1331 C C . LEU A 1 176 ? 13.738 3.038 -26.332 1.00 90.00 176 LEU A C 1
ATOM 1333 O O . LEU A 1 176 ? 14.174 2.660 -25.249 1.00 90.00 176 LEU A O 1
ATOM 1337 N N . LEU A 1 177 ? 12.463 2.846 -26.686 1.00 92.69 177 LEU A N 1
ATOM 1338 C CA . LEU A 1 177 ? 11.511 2.141 -25.822 1.00 92.69 177 LEU A CA 1
ATOM 1339 C C . LEU A 1 177 ? 11.944 0.684 -25.573 1.00 92.69 177 LEU A C 1
ATOM 1341 O O . LEU A 1 177 ? 11.943 0.213 -24.431 1.00 92.69 177 LEU A O 1
ATOM 1345 N N . ARG A 1 178 ? 12.361 -0.019 -26.633 1.00 94.25 178 ARG A N 1
ATOM 1346 C CA . ARG A 1 178 ? 12.777 -1.430 -26.561 1.00 94.25 178 ARG A CA 1
ATOM 1347 C C . ARG A 1 178 ? 14.060 -1.630 -25.755 1.00 94.25 178 ARG A C 1
ATOM 1349 O O . ARG A 1 178 ? 14.184 -2.651 -25.082 1.00 94.25 178 ARG A O 1
ATOM 1356 N N . LEU A 1 179 ? 14.964 -0.649 -25.755 1.00 94.44 179 LEU A N 1
ATOM 1357 C CA . LEU A 1 179 ? 16.191 -0.655 -24.953 1.00 94.44 179 LEU A CA 1
ATOM 1358 C C . LEU A 1 179 ? 15.901 -0.785 -23.452 1.00 94.44 179 LEU A C 1
ATOM 1360 O O . LEU A 1 179 ? 16.690 -1.386 -22.733 1.00 94.44 179 LEU A O 1
ATOM 1364 N N . PHE A 1 180 ? 14.761 -0.272 -22.980 1.00 95.62 180 PHE A N 1
ATOM 1365 C CA . PHE A 1 180 ? 14.322 -0.443 -21.593 1.00 95.62 180 PHE A CA 1
ATOM 1366 C C . PHE A 1 180 ? 13.427 -1.678 -21.401 1.00 95.62 180 PHE A C 1
ATOM 1368 O O . PHE A 1 180 ? 13.498 -2.335 -20.361 1.00 95.62 180 PHE A O 1
ATOM 1375 N N . GLN A 1 181 ? 12.605 -2.030 -22.395 1.00 95.62 181 GLN A N 1
ATOM 1376 C CA . GLN A 1 181 ? 11.705 -3.187 -22.313 1.00 95.62 181 GLN A CA 1
ATOM 1377 C C . GLN A 1 181 ? 12.442 -4.529 -22.311 1.00 95.62 181 GLN A C 1
ATOM 1379 O O . GLN A 1 181 ? 12.129 -5.391 -21.492 1.00 95.62 181 GLN A O 1
ATOM 1384 N N . VAL A 1 182 ? 13.424 -4.716 -23.198 1.00 96.44 182 VAL A N 1
ATOM 1385 C CA . VAL A 1 182 ? 14.122 -6.003 -23.347 1.00 96.44 182 VAL A CA 1
ATOM 1386 C C . VAL A 1 182 ? 14.873 -6.388 -22.065 1.00 96.44 182 VAL A C 1
ATOM 1388 O O . VAL A 1 182 ? 14.636 -7.490 -21.567 1.00 96.44 182 VAL A O 1
ATOM 1391 N N . PRO A 1 183 ? 15.694 -5.513 -21.448 1.00 97.06 183 PRO A N 1
ATOM 1392 C CA . PRO A 1 183 ? 16.311 -5.832 -20.163 1.00 97.06 183 PRO A CA 1
ATOM 1393 C C . PRO A 1 183 ? 15.278 -6.019 -19.052 1.00 97.06 183 PRO A C 1
ATOM 1395 O O . PRO A 1 183 ? 15.454 -6.872 -18.185 1.00 97.06 183 PRO A O 1
ATOM 1398 N N . GLY A 1 184 ? 14.177 -5.263 -19.071 1.00 95.81 184 GLY A N 1
ATOM 1399 C CA . GLY A 1 184 ? 13.148 -5.371 -18.038 1.00 95.81 184 GLY A CA 1
ATOM 1400 C C . GLY A 1 184 ? 12.415 -6.708 -18.052 1.00 95.81 184 GLY A C 1
ATOM 1401 O O . GLY A 1 184 ? 12.063 -7.215 -16.988 1.00 95.81 184 GLY A O 1
ATOM 1402 N N . LEU A 1 185 ? 12.303 -7.344 -19.221 1.00 96.50 185 LEU A N 1
ATOM 1403 C CA . LEU A 1 185 ? 11.774 -8.700 -19.350 1.00 96.50 185 LEU A CA 1
ATOM 1404 C C . LEU A 1 185 ? 12.596 -9.734 -18.559 1.00 96.50 185 LEU A C 1
ATOM 1406 O O . LEU A 1 185 ? 12.041 -10.738 -18.124 1.00 96.50 185 LEU A O 1
ATOM 1410 N N . LEU A 1 186 ? 13.889 -9.472 -18.333 1.00 97.00 186 LEU A N 1
ATOM 1411 C CA . LEU A 1 186 ? 14.769 -10.289 -17.490 1.00 97.00 186 LEU A CA 1
ATOM 1412 C C . LEU A 1 186 ? 14.824 -9.785 -16.044 1.00 97.00 186 LEU A C 1
ATOM 1414 O O . LEU A 1 186 ? 14.756 -10.578 -15.107 1.00 97.00 186 LEU A O 1
ATOM 1418 N N . VAL A 1 187 ? 14.915 -8.470 -15.841 1.00 97.19 187 VAL A N 1
ATOM 1419 C CA . VAL A 1 187 ? 15.075 -7.876 -14.505 1.00 97.19 187 VAL A CA 1
ATOM 1420 C C . VAL A 1 187 ? 13.857 -8.119 -13.620 1.00 97.19 187 VAL A C 1
ATOM 1422 O O . VAL A 1 187 ? 14.031 -8.447 -12.447 1.00 97.19 187 VAL A O 1
ATOM 1425 N N . ILE A 1 188 ? 12.636 -8.001 -14.151 1.00 95.69 188 ILE A N 1
ATOM 1426 C CA . ILE A 1 188 ? 11.409 -8.240 -13.377 1.00 95.69 188 ILE A CA 1
ATOM 1427 C C . ILE A 1 188 ? 11.354 -9.674 -12.816 1.00 95.69 188 ILE A C 1
ATOM 1429 O O . ILE A 1 188 ? 11.276 -9.813 -11.591 1.00 95.69 188 ILE A O 1
ATOM 1433 N N . PRO A 1 189 ? 11.444 -10.748 -13.626 1.00 95.31 189 PRO A N 1
ATOM 1434 C CA . PRO A 1 189 ? 11.367 -12.102 -13.089 1.00 95.31 189 PRO A CA 1
ATOM 1435 C C . PRO A 1 189 ? 12.563 -12.435 -12.192 1.00 95.31 189 PRO A C 1
ATOM 1437 O O . PRO A 1 189 ? 12.360 -13.018 -11.132 1.00 95.31 189 PRO A O 1
ATOM 1440 N N . VAL A 1 190 ? 13.787 -12.010 -12.530 1.00 96.00 190 VAL A N 1
ATOM 1441 C CA . VAL A 1 190 ? 14.960 -12.224 -11.659 1.00 96.00 190 VAL A CA 1
ATOM 1442 C C . VAL A 1 190 ? 14.764 -11.564 -10.292 1.00 96.00 190 VAL A C 1
ATOM 1444 O O . VAL A 1 190 ? 15.063 -12.169 -9.263 1.00 96.00 190 VAL A O 1
ATOM 1447 N N . THR A 1 191 ? 14.206 -10.352 -10.259 1.00 94.00 191 THR A N 1
ATOM 1448 C CA . THR A 1 191 ? 13.967 -9.620 -9.010 1.00 94.00 191 THR A CA 1
ATOM 1449 C C . THR A 1 191 ? 12.951 -10.329 -8.120 1.00 94.00 191 THR A C 1
ATOM 1451 O O . THR A 1 191 ? 13.196 -10.521 -6.931 1.00 94.00 191 THR A O 1
ATOM 1454 N N . TYR A 1 192 ? 11.818 -10.749 -8.678 1.00 91.81 192 TYR A N 1
ATOM 1455 C CA . TYR A 1 192 ? 10.715 -11.282 -7.878 1.00 91.81 192 TYR A CA 1
ATOM 1456 C C . TYR A 1 192 ? 10.763 -12.797 -7.642 1.00 91.81 192 TYR A C 1
ATOM 1458 O O . TYR A 1 192 ? 10.233 -13.253 -6.634 1.00 91.81 192 TYR A O 1
ATOM 1466 N N . ILE A 1 193 ? 11.384 -13.576 -8.531 1.00 91.38 193 ILE A N 1
ATOM 1467 C CA . ILE A 1 193 ? 11.488 -15.038 -8.388 1.00 91.38 193 ILE A CA 1
ATOM 1468 C C . ILE A 1 193 ? 12.742 -15.409 -7.594 1.00 91.38 193 ILE A C 1
ATOM 1470 O O . ILE A 1 193 ? 12.652 -16.200 -6.659 1.00 91.38 193 ILE A O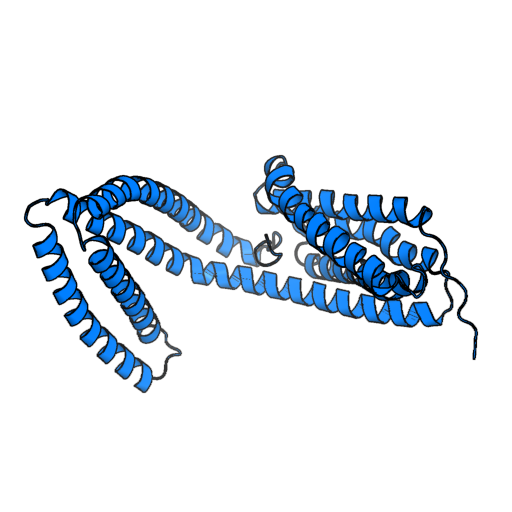 1
ATOM 1474 N N . TRP A 1 194 ? 13.895 -14.826 -7.943 1.00 90.44 194 TRP A N 1
ATOM 1475 C CA . TRP A 1 194 ? 15.188 -15.209 -7.370 1.00 90.44 194 TRP A CA 1
ATOM 1476 C C . TRP A 1 194 ? 15.642 -14.264 -6.254 1.00 90.44 194 TRP A C 1
ATOM 1478 O O . TRP A 1 194 ? 15.801 -14.690 -5.112 1.00 90.44 194 TRP A O 1
ATOM 1488 N N . LEU A 1 195 ? 15.786 -12.958 -6.522 1.00 91.00 195 LEU A N 1
ATOM 1489 C CA . LEU A 1 195 ? 16.293 -12.021 -5.505 1.00 91.00 195 LEU A CA 1
ATOM 1490 C C . LEU A 1 195 ? 15.377 -11.933 -4.280 1.00 91.00 195 LEU A C 1
ATOM 1492 O O . LEU A 1 195 ? 15.857 -11.787 -3.162 1.00 91.00 195 LEU A O 1
ATOM 1496 N N . PHE A 1 196 ? 14.062 -12.044 -4.468 1.00 87.12 196 PHE A N 1
ATOM 1497 C CA . PHE A 1 196 ? 13.105 -12.009 -3.365 1.00 87.12 196 PHE A CA 1
ATOM 1498 C C . PHE A 1 196 ? 13.299 -13.155 -2.356 1.00 87.12 196 PHE A C 1
ATOM 1500 O O . PHE A 1 196 ? 13.174 -12.939 -1.145 1.00 87.12 196 PHE A O 1
ATOM 1507 N N . ARG A 1 197 ? 13.582 -14.363 -2.859 1.00 82.19 197 ARG A N 1
ATOM 1508 C CA . ARG A 1 197 ? 13.651 -15.598 -2.071 1.00 82.19 197 ARG A CA 1
ATOM 1509 C C . ARG A 1 197 ? 15.071 -15.905 -1.617 1.00 82.19 197 ARG A C 1
ATOM 1511 O O . ARG A 1 197 ? 15.298 -16.121 -0.432 1.00 82.19 197 ARG A O 1
ATOM 1518 N N . ASP A 1 198 ? 16.002 -15.917 -2.562 1.00 85.81 198 ASP A N 1
ATOM 1519 C CA . ASP A 1 198 ? 17.333 -16.491 -2.377 1.00 85.81 198 ASP A CA 1
ATOM 1520 C C . ASP A 1 198 ? 18.380 -15.436 -2.005 1.00 85.81 198 ASP A C 1
ATOM 1522 O O . ASP A 1 198 ? 19.373 -15.750 -1.354 1.00 85.81 198 ASP A O 1
ATOM 1526 N N . GLN A 1 199 ? 18.170 -14.174 -2.400 1.00 87.50 199 GLN A N 1
ATOM 1527 C CA . GLN A 1 199 ? 19.106 -13.067 -2.154 1.00 87.50 199 GLN A CA 1
ATOM 1528 C C . GLN A 1 199 ? 18.390 -11.800 -1.652 1.00 87.50 199 GLN A C 1
ATOM 1530 O O . GLN A 1 199 ? 18.513 -10.723 -2.248 1.00 87.50 199 GLN A O 1
ATOM 1535 N N . PRO A 1 200 ? 17.652 -11.876 -0.530 1.00 81.62 200 PRO A N 1
ATOM 1536 C CA . PRO A 1 200 ? 16.764 -10.801 -0.090 1.00 81.62 200 PRO A CA 1
ATOM 1537 C C . PRO A 1 200 ? 17.503 -9.491 0.249 1.00 81.62 200 PRO A C 1
ATOM 1539 O O . PRO A 1 200 ? 16.916 -8.409 0.168 1.00 81.62 200 PRO A O 1
ATOM 1542 N N . GLY A 1 201 ? 18.802 -9.555 0.576 1.00 84.31 201 GLY A N 1
ATOM 1543 C CA . GLY A 1 201 ? 19.657 -8.373 0.750 1.00 84.31 201 GLY A CA 1
ATOM 1544 C C . GLY A 1 201 ? 19.891 -7.593 -0.550 1.00 84.31 201 GLY A C 1
ATOM 1545 O O . GLY A 1 201 ? 19.996 -6.367 -0.524 1.00 84.31 201 GLY A O 1
ATOM 1546 N N . LEU A 1 202 ? 19.890 -8.284 -1.693 1.00 90.25 202 LEU A N 1
ATOM 1547 C CA . LEU A 1 202 ? 20.058 -7.696 -3.022 1.00 90.25 202 LEU A CA 1
ATOM 1548 C C . LEU A 1 202 ? 18.732 -7.280 -3.673 1.00 90.25 202 LEU A C 1
ATOM 1550 O O . LEU A 1 202 ? 18.737 -6.518 -4.640 1.00 90.25 202 LEU A O 1
ATOM 1554 N N . PHE A 1 203 ? 17.593 -7.715 -3.126 1.00 90.62 203 PHE A N 1
ATOM 1555 C CA . PHE A 1 203 ? 16.263 -7.398 -3.654 1.00 90.62 203 PHE A CA 1
ATOM 1556 C C . PHE A 1 203 ? 16.031 -5.893 -3.851 1.00 90.62 203 PHE A C 1
ATOM 1558 O O . PHE A 1 203 ? 15.448 -5.487 -4.851 1.00 90.62 203 PHE A O 1
ATOM 1565 N N . GLN A 1 204 ? 16.541 -5.048 -2.948 1.00 91.50 204 GLN A N 1
ATOM 1566 C CA . GLN A 1 204 ? 16.420 -3.589 -3.066 1.00 91.50 204 GLN A CA 1
ATOM 1567 C C . GLN A 1 204 ? 17.087 -3.033 -4.340 1.00 91.50 204 GLN A C 1
ATOM 1569 O O . GLN A 1 204 ? 16.556 -2.113 -4.956 1.00 91.50 204 GLN A O 1
ATOM 1574 N N . PHE A 1 205 ? 18.202 -3.623 -4.782 1.00 94.44 205 PHE A N 1
ATOM 1575 C CA . PHE A 1 205 ? 18.873 -3.236 -6.025 1.00 94.44 205 PHE A CA 1
ATOM 1576 C C . PHE A 1 205 ? 18.131 -3.765 -7.254 1.00 94.44 205 PHE A C 1
ATOM 1578 O O . PHE A 1 205 ? 18.020 -3.055 -8.250 1.00 94.44 205 PHE A O 1
ATOM 1585 N N . GLY A 1 206 ? 17.551 -4.967 -7.165 1.00 95.31 206 GLY A N 1
ATOM 1586 C CA . GLY A 1 206 ? 16.623 -5.472 -8.182 1.00 95.31 206 GLY A CA 1
ATOM 1587 C C . GLY A 1 206 ? 15.416 -4.547 -8.361 1.00 95.31 206 GLY A C 1
ATOM 1588 O O . GLY A 1 206 ? 15.073 -4.175 -9.479 1.00 95.31 206 GLY A O 1
ATOM 1589 N N . MET A 1 207 ? 14.836 -4.072 -7.256 1.00 95.06 207 MET A N 1
ATOM 1590 C CA . MET A 1 207 ? 13.749 -3.090 -7.264 1.00 95.06 207 MET A CA 1
ATOM 1591 C C . MET A 1 207 ? 14.178 -1.731 -7.829 1.00 95.06 207 MET A C 1
ATOM 1593 O O . MET A 1 207 ? 13.403 -1.110 -8.556 1.00 95.06 207 MET A O 1
ATOM 1597 N N . ALA A 1 208 ? 15.409 -1.284 -7.563 1.00 97.19 208 ALA A N 1
ATOM 1598 C CA . ALA A 1 208 ? 15.971 -0.098 -8.205 1.00 97.19 208 ALA A CA 1
ATOM 1599 C C . ALA A 1 208 ? 16.082 -0.279 -9.728 1.00 97.19 208 ALA A C 1
ATOM 1601 O O . ALA A 1 208 ? 15.626 0.578 -10.483 1.00 97.19 208 ALA A O 1
ATOM 1602 N N . ALA A 1 209 ? 16.610 -1.413 -10.197 1.00 97.94 209 ALA A N 1
ATOM 1603 C CA . ALA A 1 209 ? 16.706 -1.721 -11.625 1.00 97.94 209 ALA A CA 1
ATOM 1604 C C . ALA A 1 209 ? 15.319 -1.837 -12.287 1.00 97.94 209 ALA A C 1
ATOM 1606 O O . ALA A 1 209 ? 15.090 -1.286 -13.365 1.00 97.94 209 ALA A O 1
ATOM 1607 N N . ALA A 1 210 ? 14.359 -2.482 -11.621 1.00 97.19 210 ALA A N 1
ATOM 1608 C CA . ALA A 1 210 ? 12.971 -2.548 -12.067 1.00 97.19 210 ALA A CA 1
ATOM 1609 C C . ALA A 1 210 ? 12.339 -1.148 -12.159 1.00 97.19 210 ALA A C 1
ATOM 1611 O O . ALA A 1 210 ? 11.688 -0.826 -13.156 1.00 97.19 210 ALA A O 1
ATOM 1612 N N . GLY A 1 211 ? 12.562 -0.298 -11.151 1.00 96.75 211 GLY A N 1
ATOM 1613 C CA . GLY A 1 211 ? 12.135 1.100 -11.144 1.00 96.75 211 GLY A CA 1
ATOM 1614 C C . GLY A 1 211 ? 12.735 1.885 -12.308 1.00 96.75 211 GLY A C 1
ATOM 1615 O O . GLY A 1 211 ? 11.997 2.538 -13.043 1.00 96.75 211 GLY A O 1
ATOM 1616 N N . PHE A 1 212 ? 14.043 1.752 -12.533 1.00 98.19 212 PHE A N 1
ATOM 1617 C CA . PHE A 1 212 ? 14.769 2.384 -13.636 1.00 98.19 212 PHE A CA 1
ATOM 1618 C C . PHE A 1 212 ? 14.153 2.048 -14.995 1.00 98.19 212 PHE A C 1
ATOM 1620 O O . PHE A 1 212 ? 13.744 2.946 -15.732 1.00 98.19 212 PHE A O 1
ATOM 1627 N N . LEU A 1 213 ? 14.015 0.757 -15.300 1.00 97.62 213 LEU A N 1
ATOM 1628 C CA . LEU A 1 213 ? 13.528 0.289 -16.599 1.00 97.62 213 LEU A CA 1
ATOM 1629 C C . LEU A 1 213 ? 12.046 0.621 -16.808 1.00 97.62 213 LEU A C 1
ATOM 1631 O O . LEU A 1 213 ? 11.632 0.957 -17.917 1.00 97.62 213 LEU A O 1
ATOM 1635 N N . THR A 1 214 ? 11.236 0.573 -15.749 1.00 95.38 214 THR A N 1
ATOM 1636 C CA . THR A 1 214 ? 9.787 0.810 -15.844 1.00 95.38 214 THR A CA 1
ATOM 1637 C C . THR A 1 214 ? 9.466 2.297 -15.956 1.00 95.38 214 THR A C 1
ATOM 1639 O O . THR A 1 214 ? 8.661 2.707 -16.792 1.00 95.38 214 THR A O 1
ATOM 1642 N N . VAL A 1 215 ? 10.100 3.137 -15.135 1.00 95.38 215 VAL A N 1
ATOM 1643 C CA . VAL A 1 215 ? 9.839 4.581 -15.156 1.00 95.38 215 VAL A CA 1
ATOM 1644 C C . VAL A 1 215 ? 10.379 5.215 -16.435 1.00 95.38 215 VAL A C 1
ATOM 1646 O O . VAL A 1 215 ? 9.711 6.095 -16.973 1.00 95.38 215 VAL A O 1
ATOM 1649 N N . ALA A 1 216 ? 11.506 4.735 -16.974 1.00 94.81 216 ALA A N 1
ATOM 1650 C CA . ALA A 1 216 ? 11.993 5.170 -18.283 1.00 94.81 216 ALA A CA 1
ATOM 1651 C C . ALA A 1 216 ? 10.940 4.959 -19.390 1.00 94.81 216 ALA A C 1
ATOM 1653 O O . ALA A 1 216 ? 10.689 5.868 -20.177 1.00 94.81 216 ALA A O 1
ATOM 1654 N N . GLN A 1 217 ? 10.242 3.818 -19.408 1.00 92.75 217 GLN A N 1
ATOM 1655 C CA . GLN A 1 217 ? 9.163 3.567 -20.375 1.00 92.75 217 GLN A CA 1
ATOM 1656 C C . GLN A 1 217 ? 7.979 4.519 -20.196 1.00 92.75 217 GLN A C 1
ATOM 1658 O O . GLN A 1 217 ? 7.475 5.078 -21.168 1.00 92.75 217 GLN A O 1
ATOM 1663 N N . PHE A 1 218 ? 7.529 4.736 -18.958 1.00 89.62 218 PHE A N 1
ATOM 1664 C CA . PHE A 1 218 ? 6.428 5.670 -18.714 1.00 89.62 218 PHE A CA 1
ATOM 1665 C C . PHE A 1 218 ? 6.795 7.102 -19.105 1.00 89.62 218 PHE A C 1
ATOM 1667 O O . PHE A 1 218 ? 5.981 7.806 -19.701 1.00 89.62 218 PHE A O 1
ATOM 1674 N N . SER A 1 219 ? 8.029 7.520 -18.823 1.00 91.38 219 SER A N 1
ATOM 1675 C CA . SER A 1 219 ? 8.536 8.824 -19.242 1.00 91.38 219 SER A CA 1
ATOM 1676 C C . SER A 1 219 ? 8.664 8.938 -20.760 1.00 91.38 219 SER A C 1
ATOM 1678 O O . SER A 1 219 ? 8.340 9.993 -21.300 1.00 91.38 219 SER A O 1
ATOM 1680 N N . TYR A 1 220 ? 9.026 7.857 -21.458 1.00 91.56 220 TYR A N 1
ATOM 1681 C CA . TYR A 1 220 ? 9.033 7.821 -22.920 1.00 91.56 220 TYR A CA 1
ATOM 1682 C C . TYR A 1 220 ? 7.650 8.142 -23.498 1.00 91.56 220 TYR A C 1
ATOM 1684 O O . TYR A 1 220 ? 7.551 8.939 -24.426 1.00 91.56 220 TYR A O 1
ATOM 1692 N N . PHE A 1 221 ? 6.566 7.602 -22.930 1.00 89.75 221 PHE A N 1
ATOM 1693 C CA . PHE A 1 221 ? 5.215 7.892 -23.424 1.00 89.75 221 PHE A CA 1
ATOM 1694 C C . PHE A 1 221 ? 4.776 9.345 -23.212 1.00 89.75 221 PHE A C 1
ATOM 1696 O O . PHE A 1 221 ? 4.023 9.865 -24.035 1.00 89.75 221 PHE A O 1
ATOM 1703 N N . GLY A 1 222 ? 5.269 10.019 -22.169 1.00 86.75 222 GLY A N 1
ATOM 1704 C CA . GLY A 1 222 ? 5.037 11.456 -21.982 1.00 86.75 222 GLY A CA 1
ATOM 1705 C C . GLY A 1 222 ? 5.588 12.300 -23.135 1.00 86.75 222 GLY A C 1
ATOM 1706 O O . GLY A 1 222 ? 4.983 13.295 -23.517 1.00 86.75 222 GLY A O 1
ATOM 1707 N N . GLU A 1 223 ? 6.691 11.849 -23.727 1.00 86.94 223 GLU A N 1
ATOM 1708 C CA . GLU A 1 223 ? 7.360 12.486 -24.861 1.00 86.94 223 GLU A CA 1
ATOM 1709 C C . GLU A 1 223 ? 6.834 11.984 -26.224 1.00 86.94 223 GLU A C 1
ATOM 1711 O O . GLU A 1 223 ? 6.752 12.738 -27.193 1.00 86.94 223 GLU A O 1
ATOM 1716 N N . TYR A 1 224 ? 6.458 10.707 -26.319 1.00 89.94 224 TYR A N 1
ATOM 1717 C CA . TYR A 1 224 ? 6.015 10.066 -27.559 1.00 89.94 224 TYR A CA 1
ATOM 1718 C C . TYR A 1 224 ? 4.576 10.429 -27.947 1.00 89.94 224 TYR A C 1
ATOM 1720 O O . TYR A 1 224 ? 4.322 10.786 -29.099 1.00 89.94 224 TYR A O 1
ATOM 1728 N N . LEU A 1 225 ? 3.624 10.363 -27.004 1.00 89.94 225 LEU A N 1
ATOM 1729 C CA . LEU A 1 225 ? 2.198 10.559 -27.303 1.00 89.94 225 LEU A CA 1
ATOM 1730 C C . LEU A 1 225 ? 1.902 11.921 -27.953 1.00 89.94 225 LEU A C 1
ATOM 1732 O O . LEU A 1 225 ? 1.155 11.948 -28.934 1.00 89.94 225 LEU A O 1
ATOM 1736 N N . PRO A 1 226 ? 2.492 13.048 -27.503 1.00 87.75 226 PRO A N 1
ATOM 1737 C CA . PRO A 1 226 ? 2.249 14.335 -28.142 1.00 87.75 226 PRO A CA 1
ATOM 1738 C C . PRO A 1 226 ? 2.654 14.389 -29.621 1.00 87.75 226 PRO A C 1
ATOM 1740 O O . PRO A 1 226 ? 2.084 15.170 -30.383 1.00 87.75 226 PRO A O 1
ATOM 1743 N N . LYS A 1 227 ? 3.636 13.580 -30.028 1.00 87.62 227 LYS A N 1
ATOM 1744 C CA . LYS A 1 227 ? 4.214 13.609 -31.379 1.00 87.62 227 LYS A CA 1
ATOM 1745 C C . LYS A 1 227 ? 3.480 12.710 -32.363 1.00 87.62 227 LYS A C 1
ATOM 1747 O O . LYS A 1 227 ? 3.584 12.929 -33.563 1.00 87.62 227 LYS A O 1
ATOM 1752 N N . ILE A 1 228 ? 2.740 11.724 -31.862 1.00 89.38 228 ILE A N 1
ATOM 1753 C CA . ILE A 1 228 ? 2.031 10.761 -32.706 1.00 89.38 228 ILE A CA 1
ATOM 1754 C C . ILE A 1 228 ? 0.587 11.163 -33.005 1.00 89.38 228 ILE A C 1
ATOM 1756 O O . ILE A 1 228 ? 0.026 10.756 -34.019 1.00 89.38 228 ILE A O 1
ATOM 1760 N N . PHE A 1 229 ? -0.019 11.979 -32.142 1.00 88.56 229 PHE A N 1
ATOM 1761 C CA . PHE A 1 229 ? -1.352 12.516 -32.384 1.00 88.56 229 PHE A CA 1
ATOM 1762 C C . PHE A 1 229 ? -1.290 13.810 -33.206 1.00 88.56 229 PHE A C 1
ATOM 1764 O O . PHE A 1 229 ? -0.420 14.653 -32.962 1.00 88.56 229 PHE A O 1
ATOM 1771 N N . PRO A 1 230 ? -2.243 14.020 -34.136 1.00 86.69 230 PRO A N 1
ATOM 1772 C CA . PRO A 1 230 ? -2.332 15.270 -34.876 1.00 86.69 230 PRO A CA 1
ATOM 1773 C C . PRO A 1 230 ? -2.596 16.435 -33.918 1.00 86.69 230 PRO A C 1
ATOM 1775 O O . PRO A 1 230 ? -3.192 16.257 -32.852 1.00 86.69 230 PRO A O 1
ATOM 1778 N N . LEU A 1 231 ? -2.184 17.642 -34.315 1.00 89.19 231 LEU A N 1
ATOM 1779 C CA . LEU A 1 231 ? -2.186 18.835 -33.458 1.00 89.19 231 LEU A CA 1
ATOM 1780 C C . LEU A 1 231 ? -3.521 19.050 -32.716 1.00 89.19 231 LEU A C 1
ATOM 1782 O O . LEU A 1 231 ? -3.520 19.318 -31.517 1.00 89.19 231 LEU A O 1
ATOM 1786 N N . HIS A 1 232 ? -4.651 18.857 -33.404 1.00 88.81 232 HIS A N 1
ATOM 1787 C CA . HIS A 1 232 ? -6.003 19.073 -32.874 1.00 88.81 232 HIS A CA 1
ATOM 1788 C C . HIS A 1 232 ? -6.528 17.942 -31.962 1.00 88.81 232 HIS A C 1
ATOM 1790 O O . HIS A 1 232 ? -7.518 18.143 -31.265 1.00 88.81 232 HIS A O 1
ATOM 1796 N N . LEU A 1 233 ? -5.871 16.774 -31.919 1.00 90.62 233 LEU A N 1
ATOM 1797 C CA . LEU A 1 233 ? -6.214 15.653 -31.023 1.00 90.62 233 LEU A CA 1
ATOM 1798 C C . LEU A 1 233 ? -5.110 15.322 -30.019 1.00 90.62 233 LEU A C 1
ATOM 1800 O O . LEU A 1 233 ? -5.235 14.370 -29.253 1.00 90.62 233 LEU A O 1
ATOM 1804 N N . ARG A 1 234 ? -4.028 16.102 -29.983 1.00 90.44 234 ARG A N 1
ATOM 1805 C CA . ARG A 1 234 ? -2.887 15.854 -29.097 1.00 90.44 234 ARG A CA 1
ATOM 1806 C C . ARG A 1 234 ? -3.304 15.731 -27.631 1.00 90.44 234 ARG A C 1
ATOM 1808 O O . ARG A 1 234 ? -2.922 14.781 -26.949 1.00 90.44 234 ARG A O 1
ATOM 1815 N N . GLY A 1 235 ? -4.119 16.678 -27.164 1.00 89.31 235 GLY A N 1
ATOM 1816 C CA . GLY A 1 235 ? -4.617 16.697 -25.790 1.00 89.31 235 GLY A CA 1
ATOM 1817 C C . GLY A 1 235 ? -5.611 15.572 -25.497 1.00 89.31 235 GLY A C 1
ATOM 1818 O O . GLY A 1 235 ? -5.485 14.889 -24.483 1.00 89.31 235 GLY A O 1
ATOM 1819 N N . THR A 1 236 ? -6.579 15.339 -26.387 1.00 91.62 236 THR A N 1
ATOM 1820 C CA . THR A 1 236 ? -7.634 14.330 -26.190 1.00 91.62 236 THR A CA 1
ATOM 1821 C C . THR A 1 236 ? -7.100 12.904 -26.314 1.00 91.62 236 THR A C 1
ATOM 1823 O O . THR A 1 236 ? -7.348 12.089 -25.428 1.00 91.62 236 THR A O 1
ATOM 1826 N N . GLY A 1 237 ? -6.303 12.615 -27.344 1.00 89.75 237 GLY A N 1
ATOM 1827 C CA . GLY A 1 237 ? -5.659 11.317 -27.550 1.00 89.75 237 GLY A CA 1
ATOM 1828 C C . GLY A 1 237 ? -4.667 10.973 -26.439 1.00 89.75 237 GLY A C 1
ATOM 1829 O O . GLY A 1 237 ? -4.730 9.884 -25.865 1.00 89.75 237 GLY A O 1
ATOM 1830 N N . GLY A 1 238 ? -3.808 11.925 -26.053 1.00 88.75 238 GLY A N 1
ATOM 1831 C CA . GLY A 1 238 ? -2.877 11.747 -24.933 1.00 88.75 238 GLY A CA 1
ATOM 1832 C C . GLY A 1 238 ? -3.592 11.539 -23.591 1.00 88.75 238 GLY A C 1
ATOM 1833 O O . GLY A 1 238 ? -3.222 10.656 -22.811 1.00 88.75 238 GLY A O 1
ATOM 1834 N N . SER A 1 239 ? -4.660 12.300 -23.331 1.00 89.44 239 SER A N 1
ATOM 1835 C CA . SER A 1 239 ? -5.488 12.145 -22.128 1.00 89.44 239 SER A CA 1
ATOM 1836 C C . SER A 1 239 ? -6.203 10.793 -22.091 1.00 89.44 239 SER A C 1
ATOM 1838 O O . SER A 1 239 ? -6.206 10.134 -21.054 1.00 89.44 239 SER A O 1
ATOM 1840 N N . PHE A 1 240 ? -6.756 10.327 -23.213 1.00 91.56 240 PHE A N 1
ATOM 1841 C CA . PHE A 1 240 ? -7.386 9.009 -23.286 1.00 91.56 240 PHE A CA 1
ATOM 1842 C C . PHE A 1 240 ? -6.373 7.888 -23.014 1.00 91.56 240 PHE A C 1
ATOM 1844 O O . PHE A 1 240 ? -6.617 7.031 -22.163 1.00 91.56 240 PHE A O 1
ATOM 1851 N N . ALA A 1 241 ? -5.203 7.932 -23.661 1.00 90.12 241 ALA A N 1
ATOM 1852 C CA . ALA A 1 241 ? -4.145 6.942 -23.463 1.00 90.12 241 ALA A CA 1
ATOM 1853 C C . ALA A 1 241 ? -3.677 6.875 -21.997 1.00 90.12 241 ALA A C 1
ATOM 1855 O O . ALA A 1 241 ? -3.526 5.790 -21.432 1.00 90.12 241 ALA A O 1
ATOM 1856 N N . THR A 1 242 ? -3.497 8.026 -21.347 1.00 88.75 242 THR A N 1
ATOM 1857 C CA . THR A 1 242 ? -3.027 8.086 -19.953 1.00 88.75 242 THR A CA 1
ATOM 1858 C C . THR A 1 242 ? -4.114 7.745 -18.930 1.00 88.75 242 THR A C 1
ATOM 1860 O O . THR A 1 242 ? -3.830 7.055 -17.950 1.00 88.75 242 THR A O 1
ATOM 1863 N N . ASN A 1 243 ? -5.362 8.172 -19.140 1.00 90.69 243 ASN A N 1
ATOM 1864 C CA . ASN A 1 243 ? -6.459 7.921 -18.203 1.00 90.69 243 ASN A CA 1
ATOM 1865 C C . ASN A 1 243 ? -7.062 6.525 -18.354 1.00 90.69 243 ASN A C 1
ATOM 1867 O O . ASN A 1 243 ? -7.170 5.798 -17.368 1.00 90.69 243 ASN A O 1
ATOM 1871 N N . VAL A 1 244 ? -7.438 6.130 -19.569 1.00 90.94 244 VAL A N 1
ATOM 1872 C CA . VAL A 1 244 ? -8.071 4.826 -19.806 1.00 90.94 244 VAL A CA 1
ATOM 1873 C C . VAL A 1 244 ? -7.012 3.733 -19.828 1.00 90.94 244 VAL A C 1
ATOM 1875 O O . VAL A 1 244 ? -7.083 2.796 -19.037 1.00 90.94 244 VAL A O 1
ATOM 1878 N N . GLY A 1 245 ? -5.984 3.881 -20.666 1.00 86.88 245 GLY A N 1
ATOM 1879 C CA . GLY A 1 245 ? -4.892 2.909 -20.736 1.00 86.88 245 GLY A CA 1
ATOM 1880 C C . GLY A 1 245 ? -4.091 2.856 -19.435 1.00 86.88 245 GLY A C 1
ATOM 1881 O O . GLY A 1 245 ? -4.051 1.836 -18.750 1.00 86.88 245 GLY A O 1
ATOM 1882 N N . GLY A 1 246 ? -3.478 3.980 -19.063 1.00 85.12 246 GLY A N 1
ATOM 1883 C CA . GLY A 1 246 ? -2.580 4.042 -17.909 1.00 85.12 246 GLY A CA 1
ATOM 1884 C C . GLY A 1 246 ? -3.274 3.816 -16.564 1.00 85.12 246 GLY A C 1
ATOM 1885 O O . GLY A 1 246 ? -2.860 2.952 -15.794 1.00 85.12 246 GLY A O 1
ATOM 1886 N N . ARG A 1 247 ? -4.320 4.590 -16.248 1.00 86.38 247 ARG A N 1
ATOM 1887 C CA . ARG A 1 247 ? -4.935 4.563 -14.907 1.00 86.38 247 ARG A CA 1
ATOM 1888 C C . ARG A 1 247 ? -6.018 3.500 -14.770 1.00 86.38 247 ARG A C 1
ATOM 1890 O O . ARG A 1 247 ? -5.975 2.746 -13.806 1.00 86.38 247 ARG A O 1
ATOM 1897 N N . MET A 1 248 ? -6.971 3.400 -15.692 1.00 88.88 248 MET A N 1
ATOM 1898 C CA . MET A 1 248 ? -8.084 2.453 -15.543 1.00 88.88 248 MET A CA 1
ATOM 1899 C C . MET A 1 248 ? -7.645 1.008 -15.809 1.00 88.88 248 MET A C 1
ATOM 1901 O O . MET A 1 248 ? -7.769 0.155 -14.932 1.00 88.88 248 MET A O 1
ATOM 1905 N N . ILE A 1 249 ? -7.070 0.733 -16.982 1.00 88.81 249 ILE A N 1
ATOM 1906 C CA . ILE A 1 249 ? -6.587 -0.614 -17.311 1.00 88.81 249 ILE A CA 1
ATOM 1907 C C . ILE A 1 249 ? -5.361 -0.953 -16.456 1.00 88.81 249 ILE A C 1
ATOM 1909 O O . ILE A 1 249 ? -5.313 -2.030 -15.866 1.00 88.81 249 ILE A O 1
ATOM 1913 N N . GLY A 1 250 ? -4.405 -0.035 -16.290 1.00 84.31 250 GLY A N 1
ATOM 1914 C CA . GLY A 1 250 ? -3.214 -0.295 -15.474 1.00 84.31 250 GLY A CA 1
ATOM 1915 C C . GLY A 1 250 ? -3.508 -0.625 -14.003 1.00 84.31 250 GLY A C 1
ATOM 1916 O O . GLY A 1 250 ? -2.885 -1.526 -13.445 1.00 84.31 250 GLY A O 1
ATOM 1917 N N . THR A 1 251 ? -4.493 0.018 -13.362 1.00 83.94 251 THR A N 1
ATOM 1918 C CA . THR A 1 251 ? -4.860 -0.327 -11.969 1.00 83.94 251 THR A CA 1
ATOM 1919 C C . THR A 1 251 ? -5.500 -1.708 -11.847 1.00 83.94 251 THR A C 1
ATOM 1921 O O . THR A 1 251 ? -5.313 -2.372 -10.823 1.00 83.94 251 THR A O 1
ATOM 1924 N N . SER A 1 252 ? -6.173 -2.197 -12.895 1.00 87.88 252 SER A N 1
ATOM 1925 C CA . SER A 1 252 ? -6.720 -3.558 -12.911 1.00 87.88 252 SER A CA 1
ATOM 1926 C C . SER A 1 252 ? -5.631 -4.634 -12.774 1.00 87.88 252 SER A C 1
ATOM 1928 O O . SER A 1 252 ? -5.880 -5.674 -12.166 1.00 87.88 252 SER A O 1
ATOM 1930 N N . ALA A 1 25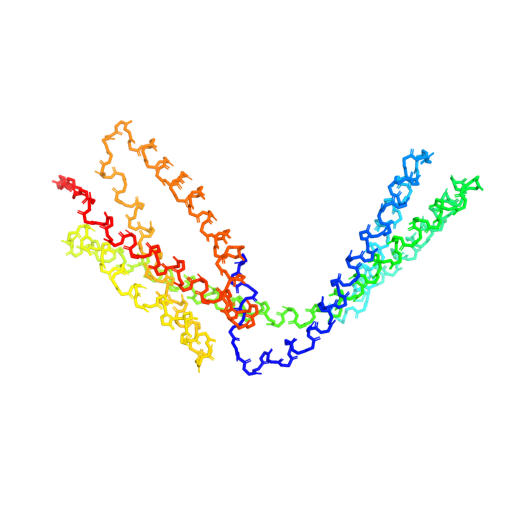3 ? -4.390 -4.356 -13.202 1.00 87.88 253 ALA A N 1
ATOM 1931 C CA . ALA A 1 253 ? -3.259 -5.271 -13.038 1.00 87.88 253 ALA A CA 1
ATOM 1932 C C . ALA A 1 253 ? -2.929 -5.536 -11.558 1.00 87.88 253 ALA A C 1
ATOM 1934 O O . ALA A 1 253 ? -2.579 -6.657 -11.187 1.00 87.88 253 ALA A O 1
ATOM 1935 N N . ALA A 1 254 ? -3.100 -4.542 -10.679 1.00 86.38 254 ALA A N 1
ATOM 1936 C CA . ALA A 1 254 ? -2.908 -4.726 -9.241 1.00 86.38 254 ALA A CA 1
ATOM 1937 C C . ALA A 1 254 ? -3.994 -5.628 -8.633 1.00 86.38 254 ALA A C 1
ATOM 1939 O O . ALA A 1 254 ? -3.699 -6.444 -7.755 1.00 86.38 254 ALA A O 1
ATOM 1940 N N . PHE A 1 255 ? -5.237 -5.503 -9.110 1.00 89.00 255 PHE A N 1
ATOM 1941 C CA . PHE A 1 255 ? -6.330 -6.391 -8.717 1.00 89.00 255 PHE A CA 1
ATOM 1942 C C . PHE A 1 255 ? -6.082 -7.823 -9.205 1.00 89.00 255 PHE A C 1
ATOM 1944 O O . PHE A 1 255 ? -6.164 -8.749 -8.398 1.00 89.00 255 PHE A O 1
ATOM 1951 N N . LEU A 1 256 ? -5.714 -7.986 -10.480 1.00 91.69 256 LEU A N 1
ATOM 1952 C CA . LEU A 1 256 ? -5.354 -9.264 -11.097 1.00 91.69 256 LEU A CA 1
ATOM 1953 C C . LEU A 1 256 ? -4.220 -9.954 -10.326 1.00 91.69 256 LEU A C 1
ATOM 1955 O O . LEU A 1 256 ? -4.360 -11.109 -9.929 1.00 91.69 256 LEU A O 1
ATOM 1959 N N . THR A 1 257 ? -3.139 -9.225 -10.037 1.00 91.69 257 THR A N 1
ATOM 1960 C CA . THR A 1 257 ? -1.986 -9.744 -9.286 1.00 91.69 257 THR A CA 1
ATOM 1961 C C . THR A 1 257 ? -2.414 -10.268 -7.915 1.00 91.69 257 THR A C 1
ATOM 1963 O O . THR A 1 257 ? -2.096 -11.397 -7.555 1.00 91.69 257 THR A O 1
ATOM 1966 N N . ALA A 1 258 ? -3.137 -9.452 -7.140 1.00 87.31 258 ALA A N 1
ATOM 1967 C CA . ALA A 1 258 ? -3.382 -9.733 -5.727 1.00 87.31 258 ALA A CA 1
ATOM 1968 C C . ALA A 1 258 ? -4.551 -10.695 -5.468 1.00 87.31 258 ALA A C 1
ATOM 1970 O O . ALA A 1 258 ? -4.485 -11.463 -4.513 1.00 87.31 258 ALA A O 1
ATOM 1971 N N . ASN A 1 259 ? -5.618 -10.638 -6.270 1.00 88.44 259 ASN A N 1
ATOM 1972 C CA . ASN A 1 259 ? -6.863 -11.364 -5.985 1.00 88.44 259 ASN A CA 1
ATOM 1973 C C . ASN A 1 259 ? -7.091 -12.564 -6.900 1.00 88.44 259 ASN A C 1
ATOM 1975 O O . ASN A 1 259 ? -7.846 -13.457 -6.533 1.00 88.44 259 ASN A O 1
ATOM 1979 N N . ILE A 1 260 ? -6.469 -12.587 -8.081 1.00 92.62 260 ILE A N 1
ATOM 1980 C CA . ILE A 1 260 ? -6.663 -13.670 -9.047 1.00 92.62 260 ILE A CA 1
ATOM 1981 C C . ILE A 1 260 ? -5.413 -14.541 -9.101 1.00 92.62 260 ILE A C 1
ATOM 1983 O O . ILE A 1 260 ? -5.520 -15.739 -8.874 1.00 92.62 260 ILE A O 1
ATOM 1987 N N . ILE A 1 261 ? -4.238 -13.959 -9.358 1.00 93.88 261 ILE A N 1
ATOM 1988 C CA . ILE A 1 261 ? -3.009 -14.730 -9.591 1.00 93.88 261 ILE A CA 1
ATOM 1989 C C . ILE A 1 261 ? -2.398 -15.222 -8.274 1.00 93.88 261 ILE A C 1
ATOM 1991 O O . ILE A 1 261 ? -2.200 -16.422 -8.118 1.00 93.88 261 ILE A O 1
ATOM 1995 N N . ALA A 1 262 ? -2.123 -14.334 -7.309 1.00 91.31 262 ALA A N 1
ATOM 1996 C CA . ALA A 1 262 ? -1.432 -14.712 -6.069 1.00 91.31 262 ALA A CA 1
ATOM 1997 C C . ALA A 1 262 ? -2.088 -15.883 -5.305 1.00 91.31 262 ALA A C 1
ATOM 1999 O O . ALA A 1 262 ? -1.359 -16.799 -4.927 1.00 91.31 262 ALA A O 1
ATOM 2000 N N . PRO A 1 263 ? -3.425 -15.943 -5.124 1.00 91.38 263 PRO A N 1
ATOM 2001 C CA . PRO A 1 263 ? -4.058 -17.046 -4.396 1.00 91.38 263 PRO A CA 1
ATOM 2002 C C . PRO A 1 263 ? -3.916 -18.422 -5.063 1.00 91.38 263 PRO A C 1
ATOM 2004 O O . PRO A 1 263 ? -4.105 -19.434 -4.396 1.00 91.38 263 PRO A O 1
ATOM 2007 N N . GLN A 1 264 ? -3.606 -18.468 -6.363 1.00 93.44 264 GLN A N 1
ATOM 2008 C CA . GLN A 1 264 ? -3.449 -19.711 -7.128 1.00 93.44 264 GLN A CA 1
ATOM 2009 C C . GLN A 1 264 ? -2.019 -20.265 -7.077 1.00 93.44 264 GLN A C 1
ATOM 2011 O O . GLN A 1 264 ? -1.768 -21.368 -7.558 1.00 93.44 264 GLN A O 1
ATOM 2016 N N . LEU A 1 265 ? -1.070 -19.504 -6.529 1.00 91.81 265 LEU A N 1
ATOM 2017 C CA . LEU A 1 265 ? 0.342 -19.865 -6.529 1.00 91.81 265 LEU A CA 1
ATOM 2018 C C . LEU A 1 265 ? 0.737 -20.615 -5.248 1.00 91.81 265 LEU A C 1
ATOM 2020 O O . LEU A 1 265 ? 0.140 -20.409 -4.188 1.00 91.81 265 LEU A O 1
ATOM 2024 N N . PRO A 1 266 ? 1.753 -21.490 -5.312 1.00 86.88 266 PRO A N 1
ATOM 2025 C CA . PRO A 1 266 ? 2.270 -22.169 -4.132 1.00 86.88 266 PRO A CA 1
ATOM 2026 C C . PRO A 1 266 ? 3.088 -21.215 -3.247 1.00 86.88 266 PRO A C 1
ATOM 2028 O O . PRO A 1 266 ? 3.576 -20.182 -3.704 1.00 86.88 266 PRO A O 1
ATOM 2031 N N . GLY A 1 267 ? 3.289 -21.605 -1.988 1.00 81.94 267 GLY A N 1
ATOM 2032 C CA . GLY A 1 267 ? 4.127 -20.879 -1.029 1.00 81.94 267 GLY A CA 1
ATOM 2033 C C . GLY A 1 267 ? 3.333 -20.087 0.006 1.00 81.94 267 GLY A C 1
ATOM 2034 O O . GLY A 1 267 ? 2.109 -20.188 0.106 1.00 81.94 267 GLY A O 1
ATOM 2035 N N . ASN A 1 268 ? 4.045 -19.313 0.822 1.00 79.62 268 ASN A N 1
ATOM 2036 C CA . ASN A 1 268 ? 3.401 -18.419 1.786 1.00 79.62 268 ASN A CA 1
ATOM 2037 C C . ASN A 1 268 ? 2.831 -17.164 1.096 1.00 79.62 268 ASN A C 1
ATOM 2039 O O . ASN A 1 268 ? 3.147 -16.866 -0.053 1.00 79.62 268 ASN A O 1
ATOM 2043 N N . THR A 1 269 ? 2.022 -16.381 1.816 1.00 78.00 269 THR A N 1
ATOM 2044 C CA . THR A 1 269 ? 1.362 -15.184 1.263 1.00 78.00 269 THR A CA 1
ATOM 2045 C C . THR A 1 269 ? 2.329 -14.191 0.605 1.00 78.00 269 THR A C 1
ATOM 2047 O O . THR A 1 269 ? 1.958 -13.536 -0.365 1.00 78.00 269 THR A O 1
ATOM 2050 N N . PHE A 1 270 ? 3.567 -14.062 1.090 1.00 79.62 270 PHE A N 1
ATOM 2051 C CA . PHE A 1 270 ? 4.540 -13.137 0.504 1.00 79.62 270 PHE A CA 1
ATOM 2052 C C . PHE A 1 270 ? 5.159 -13.693 -0.780 1.00 79.62 270 PHE A C 1
ATOM 2054 O O . PHE A 1 270 ? 5.290 -12.960 -1.757 1.00 79.62 270 PHE A O 1
ATOM 2061 N N . GLU A 1 271 ? 5.490 -14.984 -0.798 1.00 82.75 271 GLU A N 1
ATOM 2062 C CA . GLU A 1 271 ? 5.999 -15.685 -1.984 1.00 82.75 271 GLU A CA 1
ATOM 2063 C C . GLU A 1 271 ? 4.962 -15.712 -3.106 1.00 82.75 271 GLU A C 1
ATOM 2065 O O . GLU A 1 271 ? 5.283 -15.387 -4.246 1.00 82.75 271 GLU A O 1
ATOM 2070 N N . GLN A 1 272 ? 3.705 -16.005 -2.769 1.00 87.75 272 GLN A N 1
ATOM 2071 C CA . GLN A 1 272 ? 2.573 -15.945 -3.691 1.00 87.75 272 GLN A CA 1
ATOM 2072 C C . GLN A 1 272 ? 2.467 -14.576 -4.367 1.00 87.75 272 GLN A C 1
ATOM 2074 O O . GLN A 1 272 ? 2.336 -14.484 -5.587 1.00 87.75 272 GLN A O 1
ATOM 2079 N N . VAL A 1 273 ? 2.555 -13.497 -3.584 1.00 88.38 273 VAL A N 1
ATOM 2080 C CA . VAL A 1 273 ? 2.482 -12.128 -4.107 1.00 88.38 273 VAL A CA 1
ATOM 2081 C C . VAL A 1 273 ? 3.711 -11.782 -4.948 1.00 88.38 273 VAL A C 1
ATOM 2083 O O . VAL A 1 273 ? 3.556 -11.152 -5.992 1.00 88.38 273 VAL A O 1
ATOM 2086 N N . ALA A 1 274 ? 4.913 -12.198 -4.542 1.00 89.31 274 ALA A N 1
ATOM 2087 C CA . ALA A 1 274 ? 6.133 -11.968 -5.313 1.00 89.31 274 ALA A CA 1
ATOM 2088 C C . ALA A 1 274 ? 6.086 -12.689 -6.670 1.00 89.31 274 ALA A C 1
ATOM 2090 O O . ALA A 1 274 ? 6.283 -12.060 -7.707 1.00 89.31 274 ALA A O 1
ATOM 2091 N N . LEU A 1 275 ? 5.724 -13.974 -6.689 1.00 91.12 275 LEU A N 1
ATOM 2092 C CA . LEU A 1 275 ? 5.564 -14.745 -7.923 1.00 91.12 275 LEU A CA 1
ATOM 2093 C C . LEU A 1 275 ? 4.452 -14.172 -8.814 1.00 91.12 275 LEU A C 1
ATOM 2095 O O . LEU A 1 275 ? 4.636 -14.045 -10.023 1.00 91.12 275 LEU A O 1
ATOM 2099 N N . ALA A 1 276 ? 3.322 -13.754 -8.237 1.00 93.38 276 ALA A N 1
ATOM 2100 C CA . ALA A 1 276 ? 2.257 -13.101 -8.995 1.00 93.38 276 ALA A CA 1
ATOM 2101 C C . ALA A 1 276 ? 2.710 -11.771 -9.612 1.00 93.38 276 ALA A C 1
ATOM 2103 O O . ALA A 1 276 ? 2.342 -11.460 -10.749 1.00 93.38 276 ALA A O 1
ATOM 2104 N N . ALA A 1 277 ? 3.511 -10.990 -8.880 1.00 92.56 277 ALA A N 1
ATOM 2105 C CA . ALA A 1 277 ? 4.103 -9.753 -9.378 1.00 92.56 277 ALA A CA 1
ATOM 2106 C C . ALA A 1 277 ? 5.108 -10.027 -10.505 1.00 92.56 277 ALA A C 1
ATOM 2108 O O . ALA A 1 277 ? 5.105 -9.294 -11.492 1.00 92.56 277 ALA A O 1
ATOM 2109 N N . ALA A 1 278 ? 5.894 -11.107 -10.410 1.00 94.50 278 ALA A N 1
ATOM 2110 C CA . ALA A 1 278 ? 6.763 -11.565 -11.491 1.00 94.50 278 ALA A CA 1
ATOM 2111 C C . ALA A 1 278 ? 5.948 -11.881 -12.753 1.00 94.50 278 ALA A C 1
ATOM 2113 O O . ALA A 1 278 ? 6.210 -11.316 -13.806 1.00 94.50 278 ALA A O 1
ATOM 2114 N N . ILE A 1 279 ? 4.912 -12.720 -12.636 1.00 95.38 279 ILE A N 1
ATOM 2115 C CA . ILE A 1 279 ? 4.056 -13.117 -13.766 1.00 95.38 279 ILE A CA 1
ATOM 2116 C C . ILE A 1 279 ? 3.397 -11.893 -14.404 1.00 95.38 279 ILE A C 1
ATOM 2118 O O . ILE A 1 279 ? 3.483 -11.699 -15.615 1.00 95.38 279 ILE A O 1
ATOM 2122 N N . THR A 1 280 ? 2.761 -11.047 -13.592 1.00 94.75 280 THR A N 1
ATOM 2123 C CA . THR A 1 280 ? 2.032 -9.877 -14.097 1.00 94.75 280 THR A CA 1
ATOM 2124 C C . THR A 1 280 ? 2.987 -8.860 -14.709 1.00 94.75 280 THR A C 1
ATOM 2126 O O . THR A 1 280 ? 2.756 -8.392 -15.820 1.00 94.75 280 THR A O 1
ATOM 2129 N N . GLY A 1 281 ? 4.076 -8.531 -14.011 1.00 94.25 281 GLY A N 1
ATOM 2130 C CA . GLY A 1 281 ? 5.067 -7.568 -14.476 1.00 94.25 281 GLY A CA 1
ATOM 2131 C C . GLY A 1 281 ? 5.749 -8.029 -15.761 1.00 94.25 281 GLY A C 1
ATOM 2132 O O . GLY A 1 281 ? 5.759 -7.286 -16.740 1.00 94.25 281 GLY A O 1
ATOM 2133 N N . THR A 1 282 ? 6.241 -9.269 -15.805 1.00 96.25 282 THR A N 1
ATOM 2134 C CA . THR A 1 282 ? 6.836 -9.851 -17.016 1.00 96.25 282 THR A CA 1
ATOM 2135 C C . THR A 1 282 ? 5.823 -9.917 -18.153 1.00 96.25 282 THR A C 1
ATOM 2137 O O . THR A 1 282 ? 6.167 -9.578 -19.281 1.00 96.25 282 THR A O 1
ATOM 2140 N N . GLY A 1 283 ? 4.567 -10.277 -17.872 1.00 95.81 283 GLY A N 1
ATOM 2141 C CA . GLY A 1 283 ? 3.490 -10.279 -18.861 1.00 95.81 283 GLY A CA 1
ATOM 2142 C C . GLY A 1 283 ? 3.244 -8.895 -19.465 1.00 95.81 283 GLY A C 1
ATOM 2143 O O . GLY A 1 283 ? 3.184 -8.760 -20.685 1.00 95.81 283 GLY A O 1
ATOM 2144 N N . VAL A 1 284 ? 3.180 -7.846 -18.639 1.00 93.81 284 VAL A N 1
ATOM 2145 C CA . VAL A 1 284 ? 3.030 -6.458 -19.110 1.00 93.81 284 VAL A CA 1
ATOM 2146 C C . VAL A 1 284 ? 4.236 -6.019 -19.942 1.00 93.81 284 VAL A C 1
ATOM 2148 O O . VAL A 1 284 ? 4.052 -5.396 -20.986 1.00 93.81 284 VAL A O 1
ATOM 2151 N N . TYR A 1 285 ? 5.457 -6.380 -19.538 1.00 95.31 285 TYR A N 1
ATOM 2152 C CA . TYR A 1 285 ? 6.663 -6.126 -20.332 1.00 95.31 285 TYR A CA 1
ATOM 2153 C C . TYR A 1 285 ? 6.644 -6.865 -21.674 1.00 95.31 285 TYR A C 1
ATOM 2155 O O . TYR A 1 285 ? 6.977 -6.270 -22.695 1.00 95.31 285 TYR A O 1
ATOM 2163 N N . ALA A 1 286 ? 6.223 -8.132 -21.696 1.00 97.06 286 ALA A N 1
ATOM 2164 C CA . ALA A 1 286 ? 6.127 -8.937 -22.912 1.00 97.06 286 ALA A CA 1
ATOM 2165 C C . ALA A 1 286 ? 5.095 -8.358 -23.889 1.00 97.06 286 ALA A C 1
ATOM 2167 O O . ALA A 1 286 ? 5.393 -8.175 -25.069 1.00 97.06 286 ALA A O 1
ATOM 2168 N N . ILE A 1 287 ? 3.905 -8.012 -23.387 1.00 95.06 287 ILE A N 1
ATOM 2169 C CA . ILE A 1 287 ? 2.849 -7.359 -24.171 1.00 95.06 287 ILE A CA 1
ATOM 2170 C C . ILE A 1 287 ? 3.348 -6.007 -24.685 1.00 95.06 287 ILE A C 1
ATOM 2172 O O . ILE A 1 287 ? 3.226 -5.720 -25.873 1.00 95.06 287 ILE A O 1
ATOM 2176 N N . GLY A 1 288 ? 3.951 -5.193 -23.816 1.00 93.62 288 GLY A N 1
ATOM 2177 C CA . GLY A 1 288 ? 4.501 -3.890 -24.181 1.00 93.62 288 GLY A CA 1
ATOM 2178 C C . GLY A 1 288 ? 5.578 -3.988 -25.260 1.00 93.62 288 GLY A C 1
ATOM 2179 O O . GLY A 1 288 ? 5.567 -3.192 -26.196 1.00 93.62 288 GLY A O 1
ATOM 2180 N N . LEU A 1 289 ? 6.466 -4.981 -25.167 1.00 95.31 289 LEU A N 1
ATOM 2181 C CA . LEU A 1 289 ? 7.496 -5.249 -26.167 1.00 95.31 289 LEU A CA 1
ATOM 2182 C C . LEU A 1 289 ? 6.880 -5.691 -27.497 1.00 95.31 289 LEU A C 1
ATOM 2184 O O . LEU A 1 289 ? 7.230 -5.129 -28.531 1.00 95.31 289 LEU A O 1
ATOM 2188 N N . GLY A 1 290 ? 5.935 -6.635 -27.481 1.00 95.69 290 GLY A N 1
ATOM 2189 C CA . GLY A 1 290 ? 5.240 -7.096 -28.687 1.00 95.69 290 GLY A CA 1
ATOM 2190 C C . GLY A 1 290 ? 4.478 -5.970 -29.392 1.00 95.69 290 GLY A C 1
ATOM 2191 O O . GLY A 1 290 ? 4.618 -5.778 -30.598 1.00 95.69 290 GLY A O 1
ATOM 2192 N N . LEU A 1 291 ? 3.742 -5.157 -28.631 1.00 93.44 291 LEU A N 1
ATOM 2193 C CA . LEU A 1 291 ? 3.007 -4.010 -29.168 1.00 93.44 291 LEU A CA 1
ATOM 2194 C C . LEU A 1 291 ? 3.928 -2.858 -29.595 1.00 93.44 291 LEU A C 1
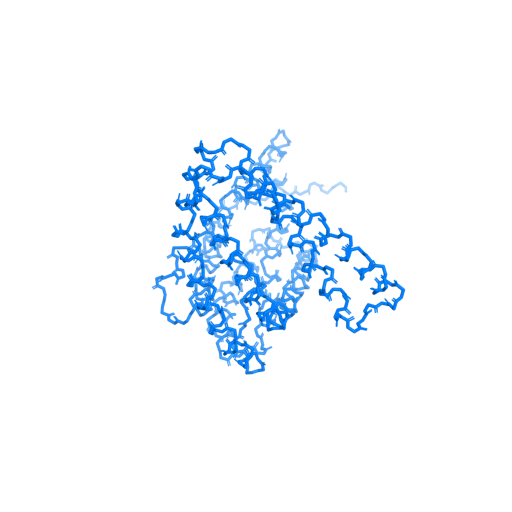ATOM 2196 O O . LEU A 1 291 ? 3.543 -2.069 -30.455 1.00 93.44 291 LEU A O 1
ATOM 2200 N N . SER A 1 292 ? 5.158 -2.770 -29.072 1.00 93.06 292 SER A N 1
ATOM 2201 C CA . SER A 1 292 ? 6.124 -1.735 -29.478 1.00 93.06 292 SER A CA 1
ATOM 2202 C C . SER A 1 292 ? 6.521 -1.815 -30.957 1.00 93.06 292 SER A C 1
ATOM 2204 O O . SER A 1 292 ? 7.031 -0.843 -31.514 1.00 93.06 292 SER A O 1
ATOM 2206 N N . PHE A 1 293 ? 6.320 -2.965 -31.606 1.00 91.25 293 PHE A N 1
ATOM 2207 C CA . PHE A 1 293 ? 6.560 -3.134 -33.042 1.00 91.25 293 PHE A CA 1
ATOM 2208 C C . PHE A 1 293 ? 5.449 -2.536 -33.905 1.00 91.25 293 PHE A C 1
ATOM 2210 O O . PHE A 1 293 ? 5.685 -2.243 -35.071 1.00 91.25 293 PHE A O 1
ATOM 2217 N N . LEU A 1 294 ? 4.268 -2.312 -33.326 1.00 91.62 294 LEU A N 1
ATOM 2218 C CA . LEU A 1 294 ? 3.129 -1.678 -33.989 1.00 91.62 294 LEU A CA 1
ATOM 2219 C C . LEU A 1 294 ? 3.138 -0.152 -33.832 1.00 91.62 294 LEU A C 1
ATOM 2221 O O . LEU A 1 294 ? 2.305 0.527 -34.427 1.00 91.62 294 LEU A O 1
ATOM 2225 N N . LEU A 1 295 ? 4.042 0.392 -33.008 1.00 89.31 295 LEU A N 1
ATOM 2226 C CA . LEU A 1 295 ? 4.118 1.827 -32.758 1.00 89.31 295 LEU A CA 1
ATOM 2227 C C . LEU A 1 295 ? 4.706 2.557 -33.974 1.00 89.31 295 LEU A C 1
ATOM 2229 O O . LEU A 1 295 ? 5.840 2.261 -34.359 1.00 89.31 295 LEU A O 1
ATOM 2233 N N . PRO A 1 296 ? 3.985 3.538 -34.546 1.00 87.06 296 PRO A N 1
ATOM 2234 C CA . PRO A 1 296 ? 4.516 4.343 -35.633 1.00 87.06 296 PRO A CA 1
ATOM 2235 C C . PRO A 1 296 ? 5.666 5.230 -35.152 1.00 87.06 296 PRO A C 1
ATOM 2237 O O . PRO A 1 296 ? 5.711 5.666 -33.994 1.00 87.06 296 PRO A O 1
ATOM 2240 N N . GLU A 1 297 ? 6.602 5.501 -36.054 1.00 84.44 297 GLU A N 1
ATOM 2241 C CA . GLU A 1 297 ? 7.702 6.416 -35.786 1.00 84.44 297 GLU A CA 1
ATOM 2242 C C . GLU A 1 297 ? 7.195 7.867 -35.851 1.00 84.44 297 GLU A C 1
ATOM 2244 O O . GLU A 1 297 ? 6.451 8.208 -36.775 1.00 84.44 297 GLU A O 1
ATOM 2249 N N . PRO A 1 298 ? 7.525 8.728 -34.871 1.00 81.88 298 PRO A N 1
ATOM 2250 C CA . PRO A 1 298 ? 7.073 10.111 -34.902 1.00 81.88 298 PRO A CA 1
ATOM 2251 C C . PRO A 1 298 ? 7.677 10.874 -36.089 1.00 81.88 298 PRO A C 1
ATOM 2253 O O . PRO A 1 298 ? 8.819 10.590 -36.462 1.00 81.88 298 PRO A O 1
ATOM 2256 N N . PRO A 1 299 ? 6.972 11.880 -36.636 1.00 74.25 299 PRO A N 1
ATOM 2257 C CA . PRO A 1 299 ? 7.532 12.761 -37.656 1.00 74.25 299 PRO A CA 1
ATOM 2258 C C . PRO A 1 299 ? 8.818 13.427 -37.151 1.00 74.25 299 PRO A C 1
ATOM 2260 O O . PRO A 1 299 ? 8.919 13.761 -35.965 1.00 74.25 299 PRO A O 1
ATOM 2263 N N . ALA A 1 300 ? 9.794 13.624 -38.041 1.00 66.88 300 ALA A N 1
ATOM 2264 C CA . ALA A 1 300 ? 11.014 14.352 -37.705 1.00 66.88 300 ALA A CA 1
ATOM 2265 C C . ALA A 1 300 ? 10.668 15.777 -37.244 1.00 66.88 300 ALA A C 1
ATOM 2267 O O . ALA A 1 300 ? 9.807 16.431 -37.832 1.00 66.88 300 ALA A O 1
ATOM 2268 N N . GLU A 1 301 ? 11.328 16.256 -36.187 1.00 62.81 301 GLU A N 1
ATOM 2269 C CA . GLU A 1 301 ? 11.220 17.661 -35.790 1.00 62.81 301 GLU A CA 1
ATOM 2270 C C . GLU A 1 301 ? 11.858 18.523 -36.884 1.00 62.81 301 GLU A C 1
ATOM 2272 O O . GLU A 1 301 ? 13.031 18.330 -37.219 1.00 62.81 301 GLU A O 1
ATOM 2277 N N . GLU A 1 302 ? 11.090 19.457 -37.456 1.00 48.00 302 GLU A N 1
ATOM 2278 C CA . GLU A 1 302 ? 11.661 20.524 -38.276 1.00 48.00 302 GLU A CA 1
ATOM 2279 C C . GLU A 1 302 ? 12.652 21.291 -37.397 1.00 48.00 302 GLU A C 1
ATOM 2281 O O . GLU A 1 302 ? 12.282 21.902 -36.393 1.00 48.00 302 GLU A O 1
ATOM 2286 N N . LYS A 1 303 ? 13.941 21.192 -37.735 1.00 42.62 303 LYS A N 1
ATOM 2287 C CA . LYS A 1 303 ? 14.979 22.015 -37.120 1.00 42.62 303 LYS A CA 1
ATOM 2288 C C . LYS A 1 303 ? 14.722 23.460 -37.550 1.00 42.62 303 LYS A C 1
ATOM 2290 O O . LYS A 1 303 ? 15.021 23.802 -38.692 1.00 42.62 303 LYS A O 1
ATOM 2295 N N . HIS A 1 304 ? 14.135 24.262 -36.666 1.00 35.66 304 HIS A N 1
ATOM 2296 C CA . HIS A 1 304 ? 14.169 25.721 -36.768 1.00 35.66 304 HIS A CA 1
ATOM 2297 C C . HIS A 1 304 ? 15.524 26.252 -36.304 1.00 35.66 304 HIS A C 1
ATOM 2299 O O . HIS A 1 304 ? 16.067 25.697 -35.320 1.00 35.66 304 HIS A O 1
#

Mean predicted aligned error: 7.89 Å

pLDDT: mean 89.17, std 11.04, range [30.0, 98.19]

Solvent-accessible surface area (backbone atoms only — not comparable to full-atom values): 15655 Å² total; per-residue (Å²): 125,66,65,50,76,57,62,51,69,38,75,90,51,44,62,43,51,62,64,37,48,62,51,53,53,50,46,53,51,46,48,56,52,42,61,60,38,47,53,57,29,52,52,32,39,72,74,30,84,66,44,52,58,48,54,49,52,50,50,52,50,54,52,49,45,50,53,32,47,52,47,54,72,36,86,87,48,55,67,71,58,32,53,51,34,52,53,53,41,58,57,49,51,55,58,49,52,53,46,49,52,50,46,48,64,71,18,66,92,36,60,65,42,45,48,25,50,53,52,40,52,50,46,55,47,52,48,49,55,48,50,61,69,38,43,68,42,50,49,56,45,33,52,53,11,48,52,35,49,49,33,18,51,53,19,20,54,49,15,44,54,51,46,57,56,49,61,72,69,70,58,56,71,61,56,56,48,44,67,31,34,60,56,36,48,51,42,36,36,47,23,31,60,43,22,28,65,80,37,33,86,53,24,37,58,33,37,12,54,41,21,15,31,52,38,23,47,57,53,46,48,70,63,45,40,59,56,68,35,58,84,94,39,21,67,60,54,41,47,46,49,48,46,50,51,50,49,55,53,46,52,47,52,53,50,43,26,62,72,57,45,12,78,75,43,75,76,54,78,63,51,10,43,31,45,18,45,17,54,51,50,28,47,52,34,50,52,51,51,60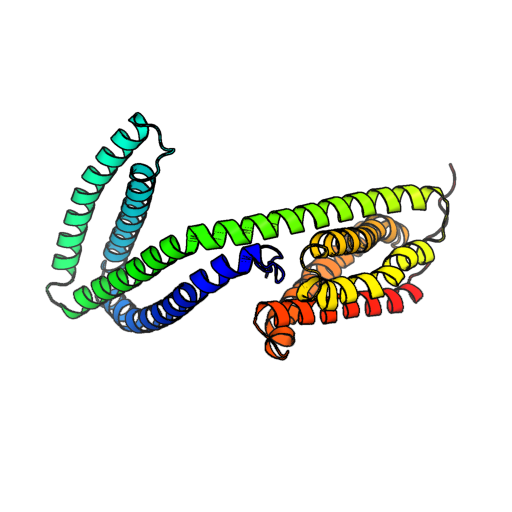,51,47,74,74,55,78,79,60,74,80,78,81,85,125